Protein AF-A0A1M3KW23-F1 (afdb_monomer)

Sequence (305 aa):
MVTCAKCGHSWQGEGELITTILGCDCPNCKSKLTVKATAKRTFNDSYYMTVIDTHKGYQVLRTIMLGYTSKIGELPKYRASEVTQRWIASDGKYCTFARLRQTMGTMYYDSWIFHTPLELRQEIDVYNRIYTGAVYPKQKLIPELKRAGYKKALYNQKPLDLFRILLTDSKAETLIKAKQAKLLKRIMDSGWKNIDNYWQSIRICIRNNYKIKDATLWCDYIDLLRFFGKDLRNAKYVCPDNLKAEHDRYVAKKAKADAQLEIEKQLAKEDSFREAKAHYAQYMVMRSHLDNTQNINPIYSKRYA

Nearest PDB structures (foldseek):
  4kh4-assembly1_A-2  TM=6.646E-01  e=9.774E-02  Toxoplasma gondii
  4kh4-assembly1_B-2  TM=6.636E-01  e=9.774E-02  Toxoplasma gondii
  4kh6-assembly1_B  TM=6.659E-01  e=1.160E-01  Toxoplasma gondii
  4kh5-assembly1_A  TM=6.667E-01  e=1.228E-01  Toxoplasma gondii
  4kh6-assembly1_A-2  TM=6.650E-01  e=1.937E-01  Toxoplasma gondii

Mean predicted aligned error: 12.09 Å

Radius of gyration: 34.33 Å; Cα contacts (8 Å, |Δi|>4): 395; chains: 1; bounding box: 67×63×120 Å

Structure (mmCIF, N/CA/C/O backbone):
data_AF-A0A1M3KW23-F1
#
_entry.id   AF-A0A1M3KW23-F1
#
loop_
_atom_site.group_PDB
_atom_site.id
_atom_site.type_symbol
_atom_site.label_atom_id
_atom_site.label_alt_id
_atom_site.label_comp_id
_atom_site.label_asym_id
_atom_site.label_entity_id
_atom_site.label_seq_id
_atom_site.pdbx_PDB_ins_code
_atom_site.Cartn_x
_atom_site.Cartn_y
_atom_site.Cartn_z
_atom_site.occupancy
_atom_site.B_iso_or_equiv
_atom_site.auth_seq_id
_atom_site.auth_comp_id
_atom_site.auth_asym_id
_atom_site.auth_atom_id
_atom_site.pdbx_PDB_model_num
ATOM 1 N N . MET A 1 1 ? 16.094 26.330 -32.776 1.00 73.62 1 MET A N 1
ATOM 2 C CA . MET A 1 1 ? 16.027 24.982 -33.389 1.00 73.62 1 MET A CA 1
ATOM 3 C C . MET A 1 1 ? 15.497 24.018 -32.340 1.00 73.62 1 MET A C 1
ATOM 5 O O . MET A 1 1 ? 16.019 24.021 -31.233 1.00 73.62 1 MET A O 1
ATOM 9 N N . VAL A 1 2 ? 14.452 23.254 -32.647 1.00 79.88 2 VAL A N 1
ATOM 10 C CA . VAL A 1 2 ? 13.813 22.297 -31.728 1.00 79.88 2 VAL A CA 1
ATOM 11 C C . VAL A 1 2 ? 14.116 20.888 -32.223 1.00 79.88 2 VAL A C 1
ATOM 13 O O . VAL A 1 2 ? 14.097 20.647 -33.424 1.00 79.88 2 VAL A O 1
ATOM 16 N N . THR A 1 3 ? 14.426 19.961 -31.315 1.00 81.19 3 THR A N 1
ATOM 17 C CA . THR A 1 3 ? 14.653 18.551 -31.665 1.00 81.19 3 THR A CA 1
ATOM 18 C C . THR A 1 3 ? 13.751 17.650 -30.838 1.00 81.19 3 THR A C 1
ATOM 20 O O . THR A 1 3 ? 13.676 17.776 -29.616 1.00 81.19 3 THR A O 1
ATOM 23 N N . CYS A 1 4 ? 13.071 16.717 -31.496 1.00 80.88 4 CYS A N 1
ATOM 24 C CA . CYS A 1 4 ? 12.192 15.764 -30.839 1.00 80.88 4 CYS A CA 1
ATOM 25 C C . CYS A 1 4 ? 13.008 14.658 -30.162 1.00 80.88 4 CYS A C 1
ATOM 27 O O . CYS A 1 4 ? 13.665 13.864 -30.830 1.00 80.88 4 CYS A O 1
ATOM 29 N N . ALA A 1 5 ? 12.882 14.526 -28.841 1.00 78.00 5 ALA A N 1
ATOM 30 C CA . ALA A 1 5 ? 13.532 13.462 -28.070 1.00 78.00 5 ALA A CA 1
ATOM 31 C C . ALA A 1 5 ? 12.979 12.044 -28.350 1.00 78.00 5 ALA A C 1
ATOM 33 O O . ALA A 1 5 ? 13.580 11.058 -27.929 1.00 78.00 5 ALA A O 1
ATOM 34 N N . LYS A 1 6 ? 11.830 11.927 -29.031 1.00 78.06 6 LYS A N 1
ATOM 35 C CA . LYS A 1 6 ? 11.195 10.640 -29.363 1.00 78.06 6 LYS A CA 1
ATOM 36 C C . LYS A 1 6 ? 11.641 10.083 -30.716 1.00 78.06 6 LYS A C 1
ATOM 38 O O . LYS A 1 6 ? 11.852 8.884 -30.823 1.00 78.06 6 LYS A O 1
ATOM 43 N N . CYS A 1 7 ? 11.741 10.930 -31.744 1.00 79.81 7 CYS A N 1
ATOM 44 C CA . CYS A 1 7 ? 12.082 10.500 -33.109 1.00 79.81 7 CYS A CA 1
ATOM 45 C C . CYS A 1 7 ? 13.403 11.072 -33.641 1.00 79.81 7 CYS A C 1
ATOM 47 O O . CYS A 1 7 ? 13.787 10.751 -34.758 1.00 79.81 7 CYS A O 1
ATOM 49 N N . GLY A 1 8 ? 14.078 11.941 -32.886 1.00 77.69 8 GLY A N 1
ATOM 50 C CA . GLY A 1 8 ? 15.349 12.550 -33.286 1.00 77.69 8 GLY A CA 1
ATOM 51 C C . GLY A 1 8 ? 15.240 13.642 -34.355 1.00 77.69 8 GLY A C 1
ATOM 52 O O . GLY A 1 8 ? 16.252 14.243 -34.686 1.00 77.69 8 GLY A O 1
ATOM 53 N N . HIS A 1 9 ? 14.044 13.930 -34.877 1.00 82.50 9 HIS A N 1
ATOM 54 C CA . HIS A 1 9 ? 13.851 14.943 -35.915 1.00 82.50 9 HIS A CA 1
ATOM 55 C C . HIS A 1 9 ? 14.066 16.365 -35.374 1.00 82.50 9 HIS A C 1
ATOM 57 O O . HIS A 1 9 ? 13.569 16.686 -34.291 1.00 82.50 9 HIS A O 1
ATOM 63 N N . SER A 1 10 ? 14.759 17.212 -36.138 1.00 83.00 10 SER A N 1
ATOM 64 C CA . SER A 1 10 ? 15.051 18.612 -35.802 1.00 83.00 10 SER A CA 1
ATOM 65 C C . SER 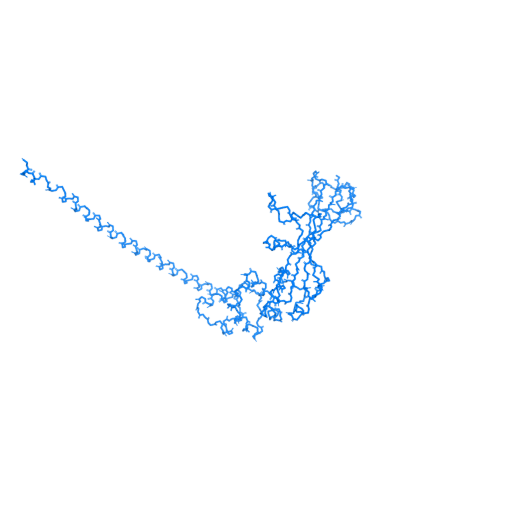A 1 10 ? 14.379 19.561 -36.794 1.00 83.00 10 SER A C 1
ATOM 67 O O . SER A 1 10 ? 14.424 19.318 -37.995 1.00 83.00 10 SER A O 1
ATOM 69 N N . TRP A 1 11 ? 13.783 20.649 -36.302 1.00 85.88 11 TRP A N 1
ATOM 70 C CA . TRP A 1 11 ? 13.136 21.681 -37.124 1.00 85.88 11 TRP A CA 1
ATOM 71 C C . TRP A 1 11 ? 13.300 23.083 -36.513 1.00 85.88 11 TRP A C 1
ATOM 73 O O . TRP A 1 11 ? 13.726 23.247 -35.362 1.00 85.88 11 TRP A O 1
ATOM 83 N N . GLN A 1 12 ? 12.991 24.129 -37.280 1.00 79.81 12 GLN A N 1
ATOM 84 C CA . GLN A 1 12 ? 12.861 25.491 -36.752 1.00 79.81 12 GLN A CA 1
ATOM 85 C C . GLN A 1 12 ? 11.473 25.659 -36.122 1.00 79.81 12 GLN A C 1
ATOM 87 O O . GLN A 1 12 ? 10.465 25.444 -36.781 1.00 79.81 12 GLN A O 1
ATOM 92 N N . GLY A 1 13 ? 11.423 25.992 -34.829 1.00 70.25 13 GLY A N 1
ATOM 93 C CA . GLY A 1 13 ? 10.169 26.289 -34.128 1.00 70.25 13 GLY A CA 1
ATOM 94 C C . GLY A 1 13 ? 9.777 27.762 -34.263 1.00 70.25 13 GLY A C 1
ATOM 95 O O . GLY A 1 13 ? 10.642 28.601 -34.499 1.00 70.25 13 GLY A O 1
ATOM 96 N N . GLU A 1 14 ? 8.500 28.071 -34.031 1.00 66.25 14 GLU A N 1
ATOM 97 C CA . GLU A 1 14 ? 7.876 29.403 -34.193 1.00 66.25 14 GLU A CA 1
ATOM 98 C C . GLU A 1 14 ? 8.276 30.446 -33.119 1.00 66.25 14 GLU A C 1
ATOM 100 O O . GLU A 1 14 ? 7.623 31.470 -32.956 1.00 66.25 14 GLU A O 1
ATOM 105 N N . GLY A 1 15 ? 9.363 30.204 -32.377 1.00 66.25 15 GLY A N 1
ATOM 106 C CA . GLY A 1 15 ? 9.867 31.071 -31.305 1.00 66.25 15 GLY A CA 1
ATOM 107 C C . GLY A 1 15 ? 9.943 30.371 -29.943 1.00 66.25 15 GLY A C 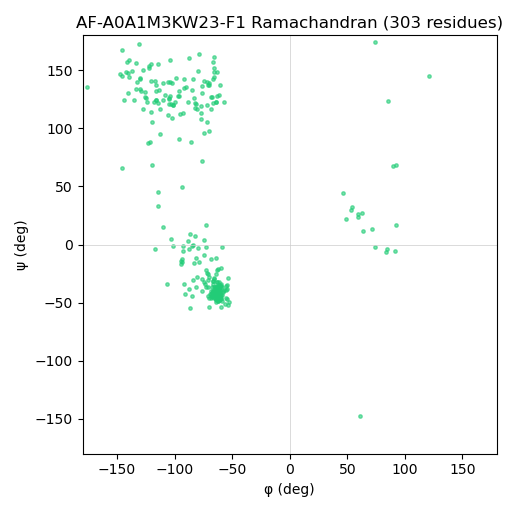1
ATOM 108 O O . GLY A 1 15 ? 9.122 29.515 -29.608 1.00 66.25 15 GLY A O 1
ATOM 109 N N . GLU A 1 16 ? 10.953 30.715 -29.140 1.00 64.00 16 GLU A N 1
ATOM 110 C CA . GLU A 1 16 ? 11.261 30.042 -27.864 1.00 64.00 16 GLU A CA 1
ATOM 111 C C . GLU A 1 16 ? 10.140 30.195 -26.823 1.00 64.00 16 GLU A C 1
ATOM 113 O O . GLU A 1 16 ? 9.758 29.219 -26.180 1.00 64.00 16 GLU A O 1
ATOM 118 N N . LEU A 1 17 ? 9.549 31.389 -26.708 1.00 58.59 17 LEU A N 1
ATOM 119 C CA . LEU A 1 17 ? 8.485 31.675 -25.738 1.00 58.59 17 LEU A CA 1
ATOM 120 C C . LEU A 1 17 ? 7.178 30.938 -26.068 1.00 58.59 17 LEU A C 1
ATOM 122 O O . LEU A 1 17 ? 6.591 30.298 -25.198 1.00 58.59 17 LEU A O 1
ATOM 126 N N . ILE A 1 18 ? 6.756 30.966 -27.334 1.00 62.06 18 ILE A N 1
ATOM 127 C CA . ILE A 1 18 ? 5.517 30.325 -27.805 1.00 62.06 18 ILE A CA 1
ATOM 128 C C . ILE A 1 18 ? 5.615 28.805 -27.628 1.00 62.06 18 ILE A C 1
ATOM 130 O O . ILE A 1 18 ? 4.731 28.181 -27.043 1.00 62.06 18 ILE A O 1
ATOM 134 N N . THR A 1 19 ? 6.734 28.211 -28.050 1.00 63.66 19 THR A N 1
ATOM 135 C CA . THR A 1 19 ? 6.940 26.754 -27.986 1.00 63.66 19 THR A CA 1
ATOM 136 C C . THR A 1 19 ? 7.164 26.219 -26.568 1.00 63.66 19 THR A C 1
ATOM 138 O O . THR A 1 19 ? 6.865 25.053 -26.304 1.00 63.66 19 THR A O 1
ATOM 141 N N . THR A 1 20 ? 7.643 27.053 -25.640 1.00 62.97 20 THR A N 1
ATOM 142 C CA . THR A 1 20 ? 7.811 26.678 -24.225 1.00 62.97 20 THR A CA 1
ATOM 143 C C . THR A 1 20 ? 6.498 26.782 -23.442 1.00 62.97 20 THR A C 1
ATOM 145 O O . THR A 1 20 ? 6.239 25.935 -22.588 1.00 62.97 20 THR A O 1
ATOM 148 N N . ILE A 1 21 ? 5.651 27.777 -23.740 1.00 63.44 21 ILE A N 1
ATOM 149 C CA . ILE A 1 21 ? 4.394 28.028 -23.010 1.00 63.44 21 ILE A CA 1
ATOM 150 C C . ILE A 1 21 ? 3.240 27.164 -23.538 1.00 63.44 21 ILE A C 1
ATOM 152 O O . ILE A 1 21 ? 2.496 26.590 -22.746 1.00 63.44 21 ILE A O 1
ATOM 156 N N . LEU A 1 22 ? 3.089 27.045 -24.860 1.00 66.00 22 LEU A N 1
ATOM 157 C CA . LEU A 1 22 ? 1.974 26.315 -25.485 1.00 66.00 22 LEU A CA 1
ATOM 158 C C . LEU A 1 22 ? 2.320 24.851 -25.806 1.00 66.00 22 LEU A C 1
ATOM 160 O O . LEU A 1 22 ? 1.428 24.045 -26.071 1.00 66.00 22 LEU A O 1
ATOM 164 N N . GLY A 1 23 ? 3.605 24.489 -25.735 1.00 70.94 23 GLY A N 1
ATOM 165 C CA . GLY A 1 23 ? 4.109 23.213 -26.237 1.00 70.94 23 GLY A CA 1
ATOM 166 C C . GLY A 1 23 ? 4.163 23.184 -27.766 1.00 70.94 23 GLY A C 1
ATOM 167 O O . GLY A 1 23 ? 3.737 24.115 -28.447 1.00 70.94 23 GLY A O 1
ATOM 168 N N . CYS A 1 24 ? 4.724 22.115 -28.329 1.00 78.38 24 CYS A N 1
ATOM 169 C CA . CYS A 1 24 ? 4.742 21.919 -29.777 1.00 78.38 24 CYS A CA 1
ATOM 170 C C . CYS A 1 24 ? 4.508 20.457 -30.146 1.00 78.38 24 CYS A C 1
ATOM 172 O O . CYS A 1 24 ? 4.928 19.543 -29.434 1.00 78.38 24 CYS A O 1
ATOM 174 N N . ASP A 1 25 ? 3.862 20.230 -31.283 1.00 82.94 25 ASP A N 1
ATOM 175 C CA . ASP A 1 25 ? 3.735 18.896 -31.853 1.00 82.94 25 ASP A CA 1
ATOM 176 C C . ASP A 1 25 ? 4.911 18.624 -32.784 1.00 82.94 25 ASP A C 1
ATOM 178 O O . ASP A 1 25 ? 5.307 19.462 -33.595 1.00 82.94 25 ASP A O 1
ATOM 182 N N . CYS A 1 26 ? 5.499 17.433 -32.675 1.00 81.00 26 CYS A N 1
ATOM 183 C CA . CYS A 1 26 ? 6.552 17.046 -33.604 1.00 81.00 26 CYS A CA 1
ATOM 184 C C . CYS A 1 26 ? 5.971 16.872 -35.020 1.00 81.00 26 CYS A C 1
ATOM 186 O O . CYS A 1 26 ? 5.078 16.039 -35.184 1.00 81.00 26 CYS A O 1
ATOM 188 N N . PRO A 1 27 ? 6.521 17.526 -36.059 1.00 82.81 27 PRO A N 1
ATOM 189 C CA . PRO A 1 27 ? 6.000 17.401 -37.422 1.00 82.81 27 PRO A CA 1
ATOM 190 C C . PRO A 1 27 ? 6.128 15.975 -37.987 1.00 82.81 27 PRO A C 1
ATOM 192 O O . PRO A 1 27 ? 5.324 15.567 -38.817 1.00 82.81 27 PRO A O 1
ATOM 195 N N . ASN A 1 28 ? 7.092 15.187 -37.495 1.00 84.44 28 ASN A N 1
ATOM 196 C CA . ASN A 1 28 ? 7.318 13.812 -37.945 1.00 84.44 28 ASN A CA 1
ATOM 197 C C . ASN A 1 28 ? 6.458 12.789 -37.177 1.00 84.44 28 ASN A C 1
ATOM 199 O O . ASN A 1 28 ? 5.702 12.020 -37.759 1.00 84.44 28 ASN A O 1
ATOM 203 N N . CYS A 1 29 ? 6.543 12.777 -35.842 1.00 83.00 29 CYS A N 1
ATOM 204 C CA . CYS A 1 29 ? 5.890 11.745 -35.025 1.00 83.00 29 CYS A CA 1
ATOM 205 C C . CYS A 1 29 ? 4.601 12.203 -34.329 1.00 83.00 29 CYS A C 1
ATOM 207 O O . CYS A 1 29 ? 4.073 11.457 -33.496 1.00 83.00 29 CYS A O 1
ATOM 209 N N . LYS A 1 30 ? 4.140 13.434 -34.607 1.00 83.88 30 LYS A N 1
ATOM 210 C CA . LYS A 1 30 ? 2.916 14.073 -34.076 1.00 83.88 30 LYS A CA 1
ATOM 211 C C . LYS A 1 30 ? 2.763 13.991 -32.559 1.00 83.88 30 LYS A C 1
ATOM 213 O O . LYS A 1 30 ? 1.666 14.023 -32.014 1.00 83.88 30 LYS A O 1
ATOM 218 N N . SER A 1 31 ? 3.874 13.796 -31.861 1.00 81.81 31 SER A N 1
ATOM 219 C CA . SER A 1 31 ? 3.869 13.654 -30.415 1.00 81.81 31 SER A CA 1
ATOM 220 C C . SER A 1 31 ? 3.898 15.043 -29.804 1.00 81.81 31 SER A C 1
ATOM 222 O O . SER A 1 31 ? 4.723 15.852 -30.225 1.00 81.81 31 SER A O 1
ATOM 224 N N . LYS A 1 32 ? 3.032 15.280 -28.815 1.00 83.44 32 LYS A N 1
ATOM 225 C CA . LYS A 1 32 ? 3.027 16.496 -27.998 1.00 83.44 32 LYS A CA 1
ATOM 226 C C . LYS A 1 32 ? 4.323 16.582 -27.205 1.00 83.44 32 LYS A C 1
ATOM 228 O O . LYS A 1 32 ? 4.653 15.654 -26.462 1.00 83.44 32 LYS A O 1
ATOM 233 N N . LEU A 1 33 ? 5.062 17.670 -27.374 1.00 79.44 33 LEU A N 1
ATOM 234 C CA . LEU A 1 33 ? 6.343 17.909 -26.722 1.00 79.44 33 LEU A CA 1
ATOM 235 C C . LEU A 1 33 ? 6.260 19.126 -25.810 1.00 79.44 33 LEU A C 1
ATOM 237 O O . LEU A 1 33 ? 5.702 20.165 -26.160 1.00 79.44 33 LEU A O 1
ATOM 241 N N . THR A 1 34 ? 6.906 19.004 -24.656 1.00 78.81 34 THR A N 1
ATOM 242 C CA . THR A 1 34 ? 7.247 20.142 -23.805 1.00 78.81 34 THR A CA 1
ATOM 243 C C . THR A 1 34 ? 8.675 20.557 -24.134 1.00 78.81 34 THR A C 1
ATOM 245 O O . THR A 1 34 ? 9.614 19.797 -23.878 1.00 78.81 34 THR A O 1
ATOM 248 N N . VAL A 1 35 ? 8.847 21.738 -24.726 1.00 76.31 35 VAL A N 1
ATOM 249 C CA . VAL A 1 35 ? 10.175 22.275 -25.038 1.00 76.31 35 VAL A CA 1
ATOM 250 C C . VAL A 1 35 ? 10.808 22.799 -23.751 1.00 76.31 35 VAL A C 1
ATOM 252 O O . VAL A 1 35 ? 10.178 23.520 -22.985 1.00 76.31 35 VAL A O 1
ATOM 255 N N . LYS A 1 36 ? 12.055 22.402 -23.490 1.00 74.81 36 LYS A N 1
ATOM 256 C CA . LYS A 1 36 ? 12.871 22.935 -22.395 1.00 74.81 36 LYS A CA 1
ATOM 257 C C . LYS A 1 36 ? 14.164 23.474 -22.988 1.00 74.81 36 LYS A C 1
ATOM 259 O O . LYS A 1 36 ? 14.894 22.713 -23.623 1.00 74.81 36 LYS A O 1
ATOM 264 N N . ALA A 1 37 ? 14.461 24.750 -22.763 1.00 72.62 37 ALA A N 1
ATOM 265 C CA . ALA A 1 37 ? 15.753 25.331 -23.108 1.00 72.62 37 ALA A CA 1
ATOM 266 C C . ALA A 1 37 ? 16.824 24.768 -22.157 1.00 72.62 37 ALA A C 1
ATOM 268 O O . ALA A 1 37 ? 16.939 25.174 -21.003 1.00 72.62 37 ALA A O 1
ATOM 269 N N . THR A 1 38 ? 17.563 23.747 -22.595 1.00 75.81 38 THR A N 1
ATOM 270 C CA . THR A 1 38 ? 18.640 23.142 -21.802 1.00 75.81 38 THR A CA 1
ATOM 271 C C . THR A 1 38 ? 19.787 22.675 -22.689 1.00 75.81 38 THR A C 1
ATOM 273 O O . THR A 1 38 ? 19.571 22.160 -23.784 1.00 75.81 38 THR A O 1
ATOM 276 N N . ALA A 1 39 ? 21.016 22.794 -22.184 1.00 77.19 39 ALA A N 1
ATOM 277 C CA . AL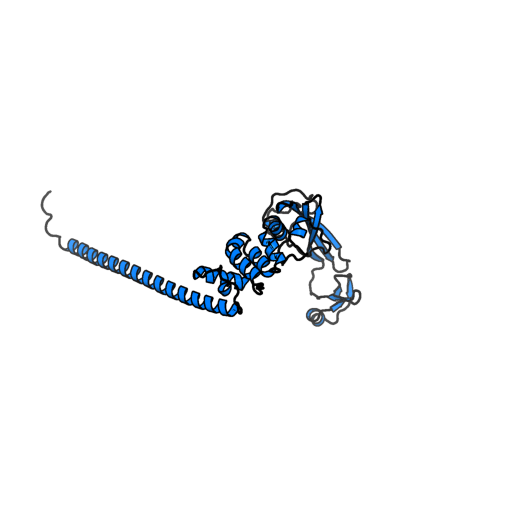A A 1 39 ? 22.200 22.202 -22.805 1.00 77.19 39 ALA A CA 1
ATOM 278 C C . ALA A 1 39 ? 22.275 20.672 -22.607 1.00 77.19 39 ALA A C 1
ATOM 280 O O . ALA A 1 39 ? 23.118 20.002 -23.207 1.00 77.19 39 ALA A O 1
ATOM 281 N N . LYS A 1 40 ? 21.408 20.088 -21.764 1.00 80.31 40 LYS A N 1
ATOM 282 C CA . LYS A 1 40 ? 21.388 18.646 -21.493 1.00 80.31 40 LYS A CA 1
ATOM 283 C C . LYS A 1 40 ? 20.917 17.875 -22.728 1.00 80.31 40 LYS A C 1
ATOM 285 O O . LYS A 1 40 ? 19.770 17.984 -23.146 1.00 80.31 40 LYS A O 1
ATOM 290 N N . ARG A 1 41 ? 21.805 17.043 -23.281 1.00 80.56 41 ARG A N 1
ATOM 291 C CA . ARG A 1 41 ? 21.538 16.255 -24.499 1.00 80.56 41 ARG A CA 1
ATOM 292 C C . ARG A 1 41 ? 21.025 14.838 -24.243 1.00 80.56 41 ARG A C 1
ATOM 294 O O . ARG A 1 41 ? 20.527 14.220 -25.178 1.00 80.56 41 ARG A O 1
ATOM 301 N N . THR A 1 42 ? 21.136 14.334 -23.014 1.00 83.50 42 THR A N 1
ATOM 302 C CA . THR A 1 42 ? 20.733 12.967 -22.646 1.00 83.50 42 THR A CA 1
ATOM 303 C C . THR A 1 42 ? 19.757 12.999 -21.480 1.00 83.50 42 THR A C 1
ATOM 305 O O . THR A 1 42 ? 20.056 13.564 -20.428 1.00 83.50 42 THR A O 1
ATOM 308 N N . PHE A 1 43 ? 18.612 12.352 -21.648 1.00 84.44 43 PHE A N 1
ATOM 309 C CA . PHE A 1 43 ? 17.565 12.200 -20.650 1.00 84.44 43 PHE A CA 1
ATOM 310 C C . PHE A 1 43 ? 17.445 10.727 -20.287 1.00 84.44 43 PHE A C 1
ATOM 312 O O . PHE A 1 43 ? 17.208 9.887 -21.153 1.00 84.44 43 PHE A O 1
ATOM 319 N N . ASN A 1 44 ? 17.622 10.437 -19.003 1.00 86.69 44 ASN A N 1
ATOM 320 C CA . ASN A 1 44 ? 17.437 9.111 -18.441 1.00 86.69 44 ASN A CA 1
ATOM 321 C C . ASN A 1 44 ? 16.251 9.171 -17.493 1.00 86.69 44 ASN A C 1
ATOM 323 O O . ASN A 1 44 ? 16.188 10.083 -16.668 1.00 86.69 44 ASN A O 1
ATOM 327 N N . ASP A 1 45 ? 15.354 8.207 -17.615 1.00 86.94 45 ASP A N 1
ATOM 328 C CA . ASP A 1 45 ? 14.263 8.012 -16.675 1.00 86.94 45 ASP A CA 1
ATOM 329 C C . ASP A 1 45 ? 14.073 6.518 -16.418 1.00 86.94 45 ASP A C 1
ATOM 331 O O . ASP A 1 45 ? 14.506 5.668 -17.209 1.00 86.94 45 ASP A O 1
ATOM 335 N N . SER A 1 46 ? 13.448 6.190 -15.298 1.00 89.00 46 SER A N 1
ATOM 336 C CA . SER A 1 46 ? 13.157 4.813 -14.938 1.00 89.00 46 SER A CA 1
ATOM 337 C C . SER A 1 46 ? 11.782 4.680 -14.319 1.00 89.00 46 SER A C 1
ATOM 339 O O . SER A 1 46 ? 11.329 5.535 -13.564 1.00 89.00 46 SER A O 1
ATOM 341 N N . TYR A 1 47 ? 11.127 3.570 -14.623 1.00 91.25 47 TYR A N 1
ATOM 342 C CA . TYR A 1 47 ? 9.790 3.280 -14.150 1.00 91.25 47 TYR A CA 1
ATOM 343 C C . TYR A 1 47 ? 9.688 1.828 -13.701 1.00 91.25 47 TYR A C 1
ATOM 345 O O . TYR A 1 47 ? 10.356 0.946 -14.240 1.00 91.25 47 TYR A O 1
ATOM 353 N N . TYR A 1 48 ? 8.833 1.568 -12.720 1.00 93.00 48 TYR A N 1
ATOM 354 C CA . TYR A 1 48 ? 8.594 0.220 -12.222 1.00 93.00 48 TYR A CA 1
ATOM 355 C C . TYR A 1 48 ? 7.336 -0.382 -12.833 1.00 93.00 48 TYR A C 1
ATOM 357 O O . TYR A 1 48 ? 6.328 0.288 -13.042 1.00 93.00 48 TYR A O 1
ATOM 365 N N . MET A 1 49 ? 7.381 -1.679 -13.092 1.00 94.25 49 MET A N 1
ATOM 366 C CA . MET A 1 49 ? 6.225 -2.462 -13.492 1.00 94.25 49 MET A CA 1
ATOM 367 C C . MET A 1 49 ? 6.138 -3.701 -12.612 1.00 94.25 49 MET A C 1
ATOM 369 O O . MET A 1 49 ? 7.127 -4.407 -12.431 1.00 94.25 49 MET A O 1
ATOM 373 N N . THR A 1 50 ? 4.948 -3.996 -12.100 1.00 95.25 50 THR A N 1
ATOM 374 C CA . THR A 1 50 ? 4.684 -5.212 -11.328 1.00 95.25 50 THR A CA 1
ATOM 375 C C . THR A 1 50 ? 3.904 -6.216 -12.168 1.00 95.25 50 THR A C 1
ATOM 377 O O . THR A 1 50 ? 2.820 -5.926 -12.675 1.00 95.25 50 THR A O 1
ATOM 380 N N . VAL A 1 51 ? 4.429 -7.431 -12.280 1.00 95.44 51 VAL A N 1
ATOM 381 C CA . VAL A 1 51 ? 3.758 -8.577 -12.899 1.00 95.44 51 VAL A CA 1
ATOM 382 C C . VAL A 1 51 ? 3.291 -9.521 -11.795 1.00 95.44 51 VAL A C 1
ATOM 384 O O . VAL A 1 51 ? 4.076 -9.943 -10.948 1.00 95.44 51 VAL A O 1
ATOM 387 N N . ILE A 1 52 ? 1.999 -9.844 -11.807 1.00 95.38 52 ILE A N 1
ATOM 388 C CA . ILE A 1 52 ? 1.364 -10.750 -10.846 1.00 95.38 52 ILE A CA 1
ATOM 389 C C . ILE A 1 52 ? 1.179 -12.105 -11.534 1.00 95.38 52 ILE A C 1
ATOM 391 O O . ILE A 1 52 ? 0.346 -12.232 -12.436 1.00 95.38 52 ILE A O 1
ATOM 395 N N . ASP A 1 53 ? 1.962 -13.099 -11.126 1.00 95.50 53 ASP A N 1
ATOM 396 C CA . ASP A 1 53 ? 1.973 -14.441 -11.717 1.00 95.50 53 ASP A CA 1
ATOM 397 C C . ASP A 1 53 ? 1.881 -15.525 -10.635 1.00 95.50 53 ASP A C 1
ATOM 399 O O . ASP A 1 53 ? 1.958 -15.242 -9.442 1.00 95.50 53 ASP A O 1
ATOM 403 N N . THR A 1 54 ? 1.723 -16.782 -11.035 1.00 95.19 54 THR A N 1
ATOM 404 C CA . THR A 1 54 ? 1.697 -17.923 -10.112 1.00 95.19 54 THR A CA 1
ATOM 405 C C . THR A 1 54 ? 2.630 -19.018 -10.571 1.00 95.19 54 THR A C 1
ATOM 407 O O . THR A 1 54 ? 2.678 -19.328 -11.762 1.00 95.19 54 THR A O 1
ATOM 410 N N . HIS A 1 55 ? 3.295 -19.673 -9.628 1.00 94.56 55 HIS A N 1
ATOM 411 C CA . HIS A 1 55 ? 4.193 -20.777 -9.926 1.00 94.56 55 HIS A CA 1
ATOM 412 C C . HIS A 1 55 ? 4.111 -21.845 -8.836 1.00 94.56 55 HIS A C 1
ATOM 414 O O . HIS A 1 55 ? 4.323 -21.543 -7.668 1.00 94.56 55 HIS A O 1
ATOM 420 N N . LYS A 1 56 ? 3.809 -23.095 -9.220 1.00 92.38 56 LYS A N 1
ATOM 421 C CA . LYS A 1 56 ? 3.743 -24.265 -8.319 1.00 92.38 56 LYS A CA 1
ATOM 422 C C . LYS A 1 56 ? 2.961 -24.013 -7.012 1.00 92.38 56 LYS A C 1
ATOM 424 O O . LYS A 1 56 ? 3.420 -24.371 -5.939 1.00 92.38 56 LYS A O 1
ATOM 429 N N . GLY A 1 57 ? 1.801 -23.357 -7.102 1.00 91.50 57 GLY A N 1
ATOM 430 C CA . GLY A 1 57 ? 0.957 -23.041 -5.938 1.00 91.50 57 GLY A CA 1
ATOM 431 C C . GLY A 1 57 ? 1.351 -21.777 -5.162 1.00 91.50 57 GLY A C 1
ATOM 432 O O . GLY A 1 57 ? 0.597 -21.342 -4.301 1.00 91.50 57 GLY A O 1
ATOM 433 N N . TYR A 1 58 ? 2.471 -21.136 -5.501 1.00 95.56 58 TYR A N 1
ATOM 434 C CA . TYR A 1 58 ? 2.873 -19.854 -4.930 1.00 95.56 58 TYR A CA 1
ATOM 435 C C . TYR A 1 58 ? 2.359 -18.693 -5.772 1.00 95.56 58 TYR A C 1
ATOM 437 O O . TYR A 1 58 ? 2.377 -18.732 -7.010 1.00 95.56 58 TYR A O 1
ATOM 445 N N . GLN A 1 59 ? 1.954 -17.623 -5.096 1.00 96.38 59 GLN A N 1
ATOM 446 C CA . GLN A 1 59 ? 1.719 -16.339 -5.734 1.00 96.38 59 GLN A CA 1
ATOM 447 C C . GLN A 1 59 ? 3.057 -15.606 -5.866 1.00 96.38 59 GLN A C 1
ATOM 449 O O . GLN A 1 59 ? 3.762 -15.409 -4.882 1.00 96.38 59 GLN A O 1
ATOM 454 N N . VAL A 1 60 ? 3.403 -15.178 -7.077 1.00 96.38 60 VAL A N 1
ATOM 455 C CA . VAL A 1 60 ? 4.672 -14.507 -7.376 1.00 96.38 60 VAL A CA 1
ATOM 456 C C . VAL A 1 60 ? 4.399 -13.081 -7.839 1.00 96.38 60 VAL A C 1
ATOM 458 O O . VAL A 1 60 ? 3.660 -12.840 -8.795 1.00 96.38 60 VAL A O 1
ATOM 461 N N . LEU A 1 61 ? 5.007 -12.119 -7.155 1.00 96.00 61 LEU A N 1
ATOM 462 C CA . LEU A 1 61 ? 5.004 -10.708 -7.524 1.00 96.00 61 LEU A CA 1
ATOM 463 C C . LEU A 1 61 ? 6.375 -10.353 -8.081 1.00 96.00 61 LEU A C 1
ATOM 465 O O . LEU A 1 61 ? 7.351 -10.340 -7.338 1.00 96.00 61 LEU A O 1
ATOM 469 N N . ARG A 1 62 ? 6.453 -10.066 -9.375 1.00 95.69 62 ARG A N 1
ATOM 470 C CA . ARG A 1 62 ? 7.705 -9.757 -10.070 1.00 95.69 62 ARG A CA 1
ATOM 471 C C . ARG A 1 62 ? 7.771 -8.263 -10.336 1.00 95.69 62 ARG A C 1
ATOM 473 O O . ARG A 1 62 ? 6.899 -7.731 -11.020 1.00 95.69 62 ARG A O 1
ATOM 480 N N . THR A 1 63 ? 8.794 -7.594 -9.826 1.00 95.19 63 THR A N 1
ATOM 481 C CA . THR A 1 63 ? 9.019 -6.166 -10.061 1.00 95.19 63 THR A CA 1
ATOM 482 C C . THR A 1 63 ? 10.103 -5.999 -11.111 1.00 95.19 63 THR A C 1
ATOM 484 O O . THR A 1 63 ? 11.247 -6.425 -10.931 1.00 95.19 63 THR A O 1
ATOM 487 N N . ILE A 1 64 ? 9.743 -5.358 -12.214 1.00 94.69 64 ILE A N 1
ATOM 488 C CA . ILE A 1 64 ? 10.613 -5.087 -13.350 1.00 94.69 64 ILE A CA 1
ATOM 489 C C . ILE A 1 64 ? 10.881 -3.589 -13.386 1.00 94.69 64 ILE A C 1
ATOM 491 O O . ILE A 1 64 ? 9.953 -2.784 -13.429 1.00 94.69 64 ILE A O 1
ATOM 495 N N . MET A 1 65 ? 12.155 -3.219 -13.373 1.00 93.69 65 MET A N 1
ATOM 496 C CA . MET A 1 65 ? 12.594 -1.853 -13.607 1.00 93.69 65 MET A CA 1
ATOM 497 C C . MET A 1 65 ? 12.801 -1.656 -15.108 1.00 93.69 65 MET A C 1
ATOM 499 O O . MET A 1 65 ? 13.577 -2.376 -15.743 1.00 93.69 65 MET A O 1
ATOM 503 N N . LEU A 1 66 ? 12.094 -0.684 -15.668 1.00 92.62 66 LEU A N 1
ATOM 504 C CA . LEU A 1 66 ? 12.209 -0.235 -17.047 1.00 92.62 66 LEU A CA 1
ATOM 505 C C . LEU A 1 66 ? 13.038 1.047 -17.053 1.00 92.62 66 LEU A C 1
ATOM 507 O O . LEU A 1 66 ? 12.665 2.024 -16.417 1.00 92.62 66 LEU A O 1
ATOM 511 N N . GLY A 1 67 ? 14.163 1.041 -17.754 1.00 90.44 67 GLY A N 1
ATOM 512 C CA . GLY A 1 67 ? 14.983 2.219 -18.004 1.00 90.44 67 GLY A CA 1
ATOM 513 C C . GLY A 1 67 ? 14.757 2.741 -19.417 1.00 90.44 67 GLY A C 1
ATOM 514 O O . GLY A 1 67 ? 14.687 1.964 -20.372 1.00 90.44 67 GLY A O 1
ATOM 515 N N . TYR A 1 68 ? 14.685 4.057 -19.551 1.00 89.38 68 TYR A N 1
ATOM 516 C CA . TYR A 1 68 ? 14.614 4.758 -20.824 1.00 89.38 68 TYR A CA 1
ATOM 517 C C . TYR A 1 68 ? 15.741 5.781 -20.908 1.00 89.38 68 TYR A C 1
ATOM 519 O O . TYR A 1 68 ? 15.872 6.642 -20.039 1.00 89.38 68 TYR A O 1
ATOM 527 N N . THR A 1 69 ? 16.531 5.704 -21.974 1.00 88.94 69 THR A N 1
ATOM 528 C CA . THR A 1 69 ? 17.567 6.684 -22.296 1.00 88.94 69 THR A CA 1
ATOM 529 C C . THR A 1 69 ? 17.264 7.289 -23.655 1.00 88.94 69 THR A C 1
ATOM 531 O O . THR A 1 69 ? 17.343 6.608 -24.677 1.00 88.94 69 THR A O 1
ATOM 534 N N . SER A 1 70 ? 16.957 8.582 -23.679 1.00 86.62 70 SER A N 1
ATOM 535 C CA . SER A 1 70 ? 16.846 9.364 -24.907 1.00 86.62 70 SER A CA 1
ATOM 536 C C . SER A 1 70 ? 18.016 10.321 -25.017 1.00 86.62 70 SER A C 1
ATOM 538 O O . SER A 1 70 ? 18.312 11.072 -24.088 1.00 86.62 70 SER A O 1
ATOM 540 N N . LYS A 1 71 ? 18.680 10.300 -26.167 1.00 85.31 71 LYS A N 1
ATOM 541 C CA . LYS A 1 71 ? 19.714 11.264 -26.519 1.00 85.31 71 LYS A CA 1
ATOM 542 C C . LYS A 1 71 ? 19.226 12.053 -27.723 1.00 85.31 71 LYS A C 1
ATOM 544 O O . LYS A 1 71 ? 18.736 11.474 -28.686 1.00 85.31 71 LYS A O 1
ATOM 549 N N . ILE A 1 72 ? 19.345 13.375 -27.660 1.00 81.50 72 ILE A N 1
ATOM 550 C CA . ILE A 1 72 ? 18.910 14.268 -28.736 1.00 81.50 72 ILE A CA 1
ATOM 551 C C . ILE A 1 72 ? 19.627 13.879 -30.037 1.00 81.50 72 ILE A C 1
ATOM 553 O O . ILE A 1 72 ? 20.858 13.891 -30.086 1.00 81.50 72 ILE A O 1
ATOM 557 N N . GLY A 1 73 ? 18.842 13.560 -31.070 1.00 77.69 73 GLY A N 1
ATOM 558 C CA . GLY A 1 73 ? 19.322 13.116 -32.384 1.00 77.69 73 GLY A CA 1
ATOM 559 C C . GLY A 1 73 ? 19.476 11.597 -32.543 1.00 77.69 73 GLY A C 1
ATOM 560 O O . GLY A 1 73 ? 19.743 11.140 -33.646 1.00 77.69 73 GLY A O 1
ATOM 561 N N . GLU A 1 74 ? 19.278 10.804 -31.486 1.00 82.50 74 GLU A N 1
ATOM 562 C CA . GLU A 1 74 ? 19.265 9.336 -31.549 1.00 82.50 74 GLU A CA 1
ATOM 563 C C . GLU A 1 74 ? 17.876 8.785 -31.206 1.00 82.50 74 GLU A C 1
ATOM 565 O O . GLU A 1 74 ? 17.095 9.401 -30.475 1.00 82.50 74 GLU A O 1
ATOM 570 N N . LEU A 1 75 ? 17.579 7.582 -31.706 1.00 83.00 75 LEU A N 1
ATOM 571 C CA . LEU A 1 75 ? 16.401 6.847 -31.261 1.00 83.00 75 LEU A CA 1
ATOM 572 C C . LEU A 1 75 ? 16.557 6.438 -29.788 1.00 83.00 75 LEU A C 1
ATOM 574 O O . LEU A 1 75 ? 17.656 6.057 -29.364 1.00 83.00 75 LEU A O 1
ATOM 578 N N . PRO A 1 76 ? 15.473 6.480 -28.997 1.00 85.88 76 PRO A N 1
ATOM 579 C CA . PRO A 1 76 ? 15.562 6.122 -27.597 1.00 85.88 76 PRO A CA 1
ATOM 580 C C . PRO A 1 76 ? 15.899 4.650 -27.364 1.00 85.88 76 PRO A C 1
ATOM 582 O O . PRO A 1 76 ? 15.425 3.756 -28.065 1.00 85.88 76 PRO A O 1
ATOM 585 N N . LYS A 1 77 ? 16.689 4.402 -26.322 1.00 89.06 77 LYS A N 1
ATOM 586 C CA . LYS A 1 77 ? 17.125 3.071 -25.902 1.00 89.06 77 LYS A CA 1
ATOM 587 C C . LYS A 1 77 ? 16.333 2.654 -24.671 1.00 89.06 77 LYS A C 1
ATOM 589 O O . LYS A 1 77 ? 16.293 3.378 -23.676 1.00 89.06 77 LYS A O 1
ATOM 594 N N . TYR A 1 78 ? 15.739 1.468 -24.736 1.00 90.25 78 TYR A N 1
ATOM 595 C CA . TYR A 1 78 ? 14.980 0.875 -23.640 1.00 90.25 78 TYR A CA 1
ATOM 596 C C . TYR A 1 78 ? 15.787 -0.249 -23.002 1.00 90.25 78 TYR A C 1
ATOM 598 O O . TYR A 1 78 ? 16.450 -1.027 -23.689 1.00 90.25 78 TYR A O 1
ATOM 606 N N . ARG A 1 79 ? 15.731 -0.340 -21.678 1.00 90.50 79 ARG A N 1
ATOM 607 C CA . ARG A 1 79 ? 16.315 -1.431 -20.897 1.00 90.50 79 ARG A CA 1
ATOM 608 C C . ARG A 1 79 ? 15.259 -1.946 -19.936 1.00 90.50 79 ARG A C 1
ATOM 610 O O . ARG A 1 79 ? 14.484 -1.165 -19.398 1.00 90.50 79 ARG A O 1
ATOM 617 N N . ALA A 1 80 ? 15.236 -3.248 -19.705 1.00 92.50 80 ALA A N 1
ATOM 618 C CA . ALA A 1 80 ? 14.360 -3.857 -18.719 1.00 92.50 80 ALA A CA 1
ATOM 619 C C . ALA A 1 80 ? 15.176 -4.838 -17.887 1.00 92.50 80 ALA A C 1
ATOM 621 O O . ALA A 1 80 ? 15.937 -5.634 -18.435 1.00 92.50 80 ALA A O 1
ATOM 622 N N . SER A 1 81 ? 15.017 -4.782 -16.572 1.00 92.88 81 SER A N 1
ATOM 623 C CA . SER A 1 81 ? 15.608 -5.760 -15.669 1.00 92.88 81 SER A CA 1
ATOM 624 C C . SER A 1 81 ? 14.628 -6.086 -14.562 1.00 92.88 81 SER A C 1
ATOM 626 O O . SER A 1 81 ? 14.095 -5.202 -13.897 1.00 92.88 81 SER A O 1
ATOM 628 N N . GLU A 1 82 ? 14.412 -7.372 -14.331 1.00 94.75 82 GLU A N 1
ATOM 629 C CA . GLU A 1 82 ? 13.689 -7.833 -13.156 1.00 94.75 82 GLU A CA 1
ATOM 630 C C . GLU A 1 82 ? 14.564 -7.652 -11.917 1.00 94.75 82 GLU A C 1
ATOM 632 O O . GLU A 1 82 ? 15.669 -8.188 -11.871 1.00 94.75 82 GLU A O 1
ATOM 637 N N . VAL A 1 83 ? 14.107 -6.861 -10.948 1.00 93.81 83 VAL A N 1
ATOM 638 C CA . VAL A 1 83 ? 14.922 -6.436 -9.797 1.00 93.81 83 VAL A CA 1
ATOM 639 C C . VAL A 1 83 ? 14.539 -7.138 -8.503 1.00 93.81 83 VAL A C 1
ATOM 641 O O . VAL A 1 83 ? 15.419 -7.436 -7.696 1.00 93.81 83 VAL A O 1
ATOM 644 N N . THR A 1 84 ? 13.253 -7.443 -8.318 1.00 94.62 84 THR A N 1
ATOM 645 C CA . THR A 1 84 ? 12.751 -8.164 -7.145 1.00 94.62 84 THR A CA 1
ATOM 646 C C . THR A 1 84 ? 11.648 -9.137 -7.523 1.00 94.62 84 THR A C 1
ATOM 648 O O . THR A 1 84 ? 10.858 -8.887 -8.434 1.00 94.62 84 THR A O 1
ATOM 651 N N . GLN A 1 85 ? 11.567 -10.237 -6.786 1.00 95.56 85 GLN A N 1
ATOM 652 C CA . GLN A 1 85 ? 10.437 -11.150 -6.784 1.00 95.56 85 GLN A CA 1
ATOM 653 C C . GLN A 1 85 ? 10.005 -11.399 -5.347 1.00 95.56 85 GLN A C 1
ATOM 655 O O . GLN A 1 85 ? 10.828 -11.718 -4.493 1.00 95.56 85 GLN A O 1
ATOM 660 N N . ARG A 1 86 ? 8.710 -11.298 -5.076 1.00 95.25 86 ARG A N 1
ATOM 661 C CA . ARG A 1 86 ? 8.132 -11.669 -3.785 1.00 95.25 86 ARG A CA 1
ATOM 662 C C . ARG A 1 86 ? 7.254 -12.886 -3.978 1.00 95.25 86 ARG A C 1
ATOM 664 O O . ARG A 1 86 ? 6.273 -12.836 -4.719 1.00 95.25 86 ARG A O 1
ATOM 671 N N . TRP A 1 87 ? 7.645 -13.969 -3.333 1.00 96.19 87 TRP A N 1
ATOM 672 C CA . TRP A 1 87 ? 6.965 -15.251 -3.391 1.00 96.19 87 TRP A CA 1
ATOM 673 C C . TRP A 1 87 ? 6.117 -15.391 -2.141 1.00 96.19 87 TRP A C 1
ATOM 675 O O . TRP A 1 87 ? 6.644 -15.282 -1.041 1.00 96.19 87 TRP A O 1
ATOM 685 N N . ILE A 1 88 ? 4.816 -15.596 -2.312 1.00 96.56 88 ILE A N 1
ATOM 686 C CA . ILE A 1 88 ? 3.835 -15.697 -1.234 1.00 96.56 88 ILE A CA 1
ATOM 687 C C . ILE A 1 88 ? 3.250 -17.108 -1.268 1.00 96.56 88 ILE A C 1
ATOM 689 O O . ILE A 1 88 ? 2.745 -17.561 -2.300 1.00 96.56 88 ILE A O 1
ATOM 693 N N . ALA A 1 89 ? 3.346 -17.802 -0.143 1.00 95.38 89 ALA A N 1
ATOM 694 C CA . ALA A 1 89 ? 2.728 -19.096 0.086 1.00 95.38 89 ALA A CA 1
ATOM 695 C C . ALA A 1 89 ? 1.235 -18.943 0.410 1.00 95.38 89 ALA A C 1
ATOM 697 O O . ALA A 1 89 ? 0.765 -17.863 0.763 1.00 95.38 89 ALA A O 1
ATOM 698 N N . SER A 1 90 ? 0.482 -20.037 0.315 1.00 91.62 90 SER A N 1
ATOM 699 C CA . SER A 1 90 ? -0.959 -20.060 0.600 1.00 91.62 90 SER A CA 1
ATOM 700 C C . SER A 1 90 ? -1.310 -19.712 2.053 1.00 91.62 90 SER A C 1
ATOM 702 O O . SER A 1 90 ? -2.428 -19.282 2.309 1.00 91.62 90 SER A O 1
ATOM 704 N N . ASP A 1 91 ? -0.370 -19.858 2.993 1.00 89.88 91 ASP A N 1
ATOM 705 C CA . ASP A 1 91 ? -0.519 -19.472 4.406 1.00 89.88 91 ASP A CA 1
ATOM 706 C C . ASP A 1 91 ? -0.211 -17.980 4.670 1.00 89.88 91 ASP A C 1
ATOM 708 O O . ASP A 1 91 ? -0.288 -17.507 5.804 1.00 89.88 91 ASP A O 1
ATOM 712 N N . GLY A 1 92 ? 0.148 -17.224 3.627 1.00 89.69 92 GLY A N 1
ATOM 713 C CA . GLY A 1 92 ? 0.521 -15.814 3.715 1.00 89.69 92 GLY A CA 1
ATOM 714 C C . GLY A 1 92 ? 1.986 -15.569 4.089 1.00 89.69 92 GLY A C 1
ATOM 715 O O . GLY A 1 92 ? 2.429 -14.416 4.069 1.00 89.69 92 GLY A O 1
ATOM 716 N N . LYS A 1 93 ? 2.787 -16.604 4.377 1.00 93.69 93 LYS A N 1
ATOM 717 C CA . LYS A 1 93 ? 4.240 -16.424 4.509 1.00 93.69 93 LYS A CA 1
ATOM 718 C C . LYS A 1 93 ? 4.828 -16.034 3.163 1.00 93.69 93 LYS A C 1
ATOM 720 O O . LYS A 1 93 ? 4.337 -16.436 2.110 1.00 93.69 93 LYS A O 1
ATOM 725 N N . TYR A 1 94 ? 5.892 -15.244 3.191 1.00 95.19 94 TYR A N 1
ATOM 726 C CA . TYR A 1 94 ? 6.542 -14.801 1.971 1.00 95.19 94 TYR A CA 1
ATOM 727 C C . TYR A 1 94 ? 8.056 -14.765 2.115 1.00 95.19 94 TYR A C 1
ATOM 729 O O . TYR A 1 94 ? 8.590 -14.644 3.217 1.00 95.19 94 TYR A O 1
ATOM 737 N N . CYS A 1 95 ? 8.738 -14.843 0.981 1.00 94.62 95 CYS A N 1
ATOM 738 C CA . CYS A 1 95 ? 10.166 -14.596 0.875 1.00 94.62 95 CYS A CA 1
ATOM 739 C C . CYS A 1 95 ? 10.460 -13.676 -0.313 1.00 94.62 95 CYS A C 1
ATOM 741 O O . CYS A 1 95 ? 9.670 -13.568 -1.259 1.00 94.62 95 CYS A O 1
ATOM 743 N N . THR A 1 96 ? 11.597 -12.990 -0.245 1.00 95.38 96 THR A N 1
ATOM 744 C CA . THR A 1 96 ? 11.991 -11.995 -1.240 1.00 95.38 96 THR A CA 1
ATOM 745 C C . THR A 1 96 ? 13.269 -12.430 -1.928 1.00 95.38 96 THR A C 1
ATOM 747 O O . THR A 1 96 ? 14.307 -12.620 -1.297 1.00 95.38 96 THR A O 1
ATOM 750 N N . PHE A 1 97 ? 13.194 -12.539 -3.247 1.00 95.06 97 PHE A N 1
ATOM 751 C CA . PHE A 1 97 ? 14.359 -12.600 -4.107 1.00 95.06 97 PHE A CA 1
ATOM 752 C C . PHE A 1 97 ? 14.640 -11.198 -4.624 1.00 95.06 97 PHE A C 1
ATOM 754 O O . PHE A 1 97 ? 13.731 -10.505 -5.083 1.00 95.06 97 PHE A O 1
ATOM 761 N N . ALA A 1 98 ? 15.884 -10.757 -4.553 1.00 94.31 98 ALA A N 1
ATOM 762 C CA . ALA A 1 98 ? 16.257 -9.432 -5.019 1.00 94.31 98 ALA A CA 1
ATOM 763 C C . ALA A 1 98 ? 17.675 -9.437 -5.580 1.00 94.31 98 ALA A C 1
ATOM 765 O O . ALA A 1 98 ? 18.554 -10.159 -5.096 1.00 94.31 98 ALA A O 1
ATOM 766 N N . ARG A 1 99 ? 17.891 -8.604 -6.600 1.00 93.38 99 ARG A N 1
ATOM 767 C CA . ARG A 1 99 ? 19.242 -8.304 -7.076 1.00 93.38 99 ARG A CA 1
ATOM 768 C C . ARG A 1 99 ? 20.004 -7.532 -6.011 1.00 93.38 99 ARG A C 1
ATOM 770 O O . ARG A 1 99 ? 19.412 -6.866 -5.157 1.00 93.38 99 ARG A O 1
ATOM 777 N N . LEU A 1 100 ? 21.327 -7.605 -6.077 1.00 91.00 100 LEU A N 1
ATOM 778 C CA . LEU A 1 100 ? 22.161 -6.802 -5.201 1.00 91.00 100 LEU A CA 1
ATOM 779 C C . LEU A 1 100 ? 21.927 -5.314 -5.497 1.00 91.00 100 LEU A C 1
ATOM 781 O O . LEU A 1 100 ? 21.635 -4.914 -6.630 1.00 91.00 100 LEU A O 1
ATOM 785 N N . ARG A 1 101 ? 22.051 -4.490 -4.462 1.00 88.88 101 ARG A N 1
ATOM 786 C CA . ARG A 1 101 ? 21.966 -3.033 -4.560 1.00 88.88 101 ARG A CA 1
ATOM 787 C C . ARG A 1 101 ? 23.243 -2.405 -4.041 1.00 88.88 101 ARG A C 1
ATOM 789 O O . ARG A 1 101 ? 23.899 -2.976 -3.173 1.00 88.88 101 ARG A O 1
ATOM 796 N N . GLN A 1 102 ? 23.554 -1.216 -4.540 1.00 82.25 102 GLN A N 1
ATOM 797 C CA . GLN A 1 102 ? 24.631 -0.396 -3.997 1.00 82.25 102 GLN A CA 1
ATOM 798 C C . GLN A 1 102 ? 24.183 0.219 -2.667 1.00 82.25 102 GLN A C 1
ATOM 800 O O . GLN A 1 102 ? 23.486 1.230 -2.643 1.00 82.25 102 GLN A O 1
ATOM 805 N N . THR A 1 103 ? 24.540 -0.422 -1.555 1.00 74.00 103 THR A N 1
ATOM 806 C CA . THR A 1 103 ? 24.123 -0.015 -0.201 1.00 74.00 103 THR A CA 1
ATOM 807 C C . THR A 1 103 ? 25.131 0.884 0.510 1.00 74.00 103 THR A C 1
ATOM 809 O O . THR A 1 103 ? 24.776 1.529 1.491 1.00 74.00 103 THR A O 1
ATOM 812 N N . MET A 1 104 ? 26.379 0.949 0.038 1.00 69.06 104 MET A N 1
ATOM 813 C CA . MET A 1 104 ? 27.432 1.746 0.672 1.00 69.06 104 MET A CA 1
ATOM 814 C C . MET A 1 104 ? 27.347 3.211 0.235 1.00 69.06 104 MET A C 1
ATOM 816 O O . MET A 1 104 ? 27.506 3.519 -0.943 1.00 69.06 104 MET A O 1
ATOM 820 N N . GLY A 1 105 ? 27.109 4.112 1.192 1.00 64.06 105 GLY A N 1
ATOM 821 C CA . GLY A 1 105 ? 27.241 5.561 0.997 1.00 64.06 105 GLY A CA 1
ATOM 822 C C . GLY A 1 105 ? 26.172 6.224 0.122 1.00 64.06 105 GLY A C 1
ATOM 823 O O . GLY A 1 105 ? 26.356 7.370 -0.277 1.00 64.06 105 GLY A O 1
ATOM 824 N N . THR A 1 106 ? 25.058 5.545 -0.183 1.00 64.62 106 THR A N 1
ATOM 825 C CA . THR A 1 106 ? 23.967 6.132 -0.979 1.00 64.62 106 THR A CA 1
ATOM 826 C C . THR A 1 106 ? 22.644 6.155 -0.213 1.00 64.62 106 THR A C 1
ATOM 828 O O . THR A 1 106 ? 22.297 5.208 0.488 1.00 64.62 106 THR A O 1
ATOM 831 N N . MET A 1 107 ? 21.880 7.243 -0.364 1.00 70.50 107 MET A N 1
ATOM 832 C CA . MET A 1 107 ? 20.505 7.364 0.154 1.00 70.50 107 MET A CA 1
ATOM 833 C C . MET A 1 107 ? 19.461 6.770 -0.818 1.00 70.50 107 MET A C 1
ATOM 835 O O . MET A 1 107 ? 18.263 6.754 -0.535 1.00 70.50 107 MET A O 1
ATOM 839 N N . TYR A 1 108 ? 19.914 6.274 -1.975 1.00 75.12 108 TYR A N 1
ATOM 840 C CA . TYR A 1 108 ? 19.066 5.756 -3.043 1.00 75.12 108 TYR A CA 1
ATOM 841 C C . TYR A 1 108 ? 18.654 4.309 -2.766 1.00 75.12 108 TYR A C 1
ATOM 843 O O . TYR A 1 108 ? 19.480 3.408 -2.625 1.00 75.12 108 TYR A O 1
ATOM 851 N N . TYR A 1 109 ? 17.346 4.069 -2.706 1.00 77.00 109 TYR A N 1
ATOM 852 C CA . TYR A 1 109 ? 16.785 2.742 -2.453 1.00 77.00 109 TYR A CA 1
ATOM 853 C C . TYR A 1 109 ? 16.696 1.869 -3.715 1.00 77.00 109 TYR A C 1
ATOM 855 O O . TYR A 1 109 ? 16.555 0.649 -3.602 1.00 77.00 109 TYR A O 1
ATOM 863 N N . ASP A 1 110 ? 16.815 2.464 -4.897 1.00 80.50 110 ASP A N 1
ATOM 864 C CA . ASP A 1 110 ? 16.632 1.865 -6.220 1.00 80.50 110 ASP A CA 1
ATOM 865 C C . ASP A 1 110 ? 17.927 1.704 -7.040 1.00 80.50 110 ASP A C 1
ATOM 867 O O . ASP A 1 110 ? 17.882 1.403 -8.233 1.00 80.50 110 ASP A O 1
ATOM 871 N N . SER A 1 111 ? 19.094 1.821 -6.402 1.00 88.12 111 SER A N 1
ATOM 872 C CA . SER A 1 111 ? 20.403 1.597 -7.033 1.00 88.12 111 SER A CA 1
ATOM 873 C C . SER A 1 111 ? 20.715 0.106 -7.228 1.00 88.12 111 SER A C 1
ATOM 875 O O . SER A 1 111 ? 21.548 -0.473 -6.524 1.00 88.12 111 SER A O 1
ATOM 877 N N . TRP A 1 112 ? 20.028 -0.540 -8.170 1.00 90.50 112 TRP A N 1
ATOM 878 C CA . TRP A 1 112 ? 20.210 -1.958 -8.502 1.00 90.50 112 TRP A CA 1
ATOM 879 C C . TRP A 1 112 ? 21.494 -2.233 -9.282 1.00 90.50 112 TRP A C 1
ATOM 881 O O . TRP A 1 112 ? 21.852 -1.518 -10.217 1.00 90.50 112 TRP A O 1
ATOM 891 N N . ILE A 1 113 ? 22.149 -3.344 -8.954 1.00 90.50 113 ILE A N 1
ATOM 892 C CA . ILE A 1 113 ? 23.319 -3.841 -9.673 1.00 90.50 113 ILE A CA 1
ATOM 893 C C . ILE A 1 113 ? 22.848 -4.886 -10.689 1.00 90.50 113 ILE A C 1
ATOM 895 O O . ILE A 1 113 ? 22.733 -6.076 -10.389 1.00 90.50 113 ILE A O 1
ATOM 899 N N . PHE A 1 114 ? 22.547 -4.436 -11.909 1.00 89.62 114 PHE A N 1
ATOM 900 C CA . PHE A 1 114 ? 21.851 -5.241 -12.923 1.00 89.62 114 PHE A CA 1
ATOM 901 C C . PHE A 1 114 ? 22.583 -6.511 -13.381 1.00 89.62 114 PHE A C 1
ATOM 903 O O . PHE A 1 114 ? 21.936 -7.426 -13.880 1.00 89.62 114 PHE A O 1
ATOM 910 N N . HIS A 1 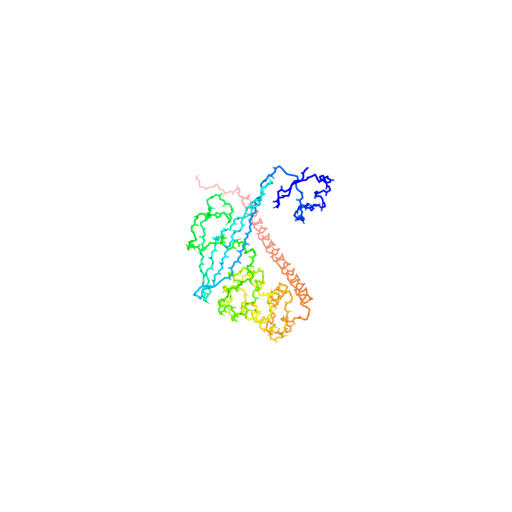115 ? 23.903 -6.600 -13.206 1.00 88.19 115 HIS A N 1
ATOM 911 C CA . HIS A 1 115 ? 24.670 -7.801 -13.557 1.00 88.19 115 HIS A CA 1
ATOM 912 C C . HIS A 1 115 ? 24.618 -8.900 -12.482 1.00 88.19 115 HIS A C 1
ATOM 914 O O . HIS A 1 115 ? 25.022 -10.026 -12.749 1.00 88.19 115 HIS A O 1
ATOM 920 N N . THR A 1 116 ? 24.114 -8.606 -11.279 1.00 92.19 116 THR A N 1
ATOM 921 C CA . THR A 1 116 ? 24.028 -9.599 -10.192 1.00 92.19 116 THR A CA 1
ATOM 922 C C . THR A 1 116 ? 22.774 -10.458 -10.317 1.00 92.19 116 THR A C 1
ATOM 924 O O . THR A 1 116 ? 21.731 -9.923 -10.698 1.00 92.19 116 THR A O 1
ATOM 927 N N . PRO A 1 117 ? 22.826 -11.763 -10.005 1.00 93.19 117 PRO A N 1
ATOM 928 C CA . PRO A 1 117 ? 21.659 -12.638 -10.089 1.00 93.19 117 PRO A CA 1
ATOM 929 C C . PRO A 1 117 ? 20.561 -12.258 -9.077 1.00 93.19 117 PRO A C 1
ATOM 931 O O . PRO A 1 117 ? 20.792 -11.549 -8.095 1.00 93.19 117 PRO A O 1
ATOM 934 N N . LEU A 1 118 ? 19.338 -12.734 -9.334 1.00 93.88 118 LEU A N 1
ATOM 935 C CA . LEU A 1 118 ? 18.240 -12.694 -8.366 1.00 93.88 118 LEU A CA 1
ATOM 936 C C . LEU A 1 118 ? 18.456 -13.805 -7.337 1.00 93.88 118 LEU A C 1
ATOM 938 O O . LEU A 1 118 ? 18.352 -14.983 -7.666 1.00 93.88 118 LEU A O 1
ATOM 942 N N . GLU A 1 119 ? 18.728 -13.424 -6.095 1.00 94.12 119 GLU A N 1
ATOM 943 C CA . GLU A 1 119 ? 19.010 -14.357 -5.002 1.00 94.12 119 GLU A CA 1
ATOM 944 C C . GLU A 1 119 ? 18.003 -14.175 -3.877 1.00 94.12 119 GLU A C 1
ATOM 946 O O . GLU A 1 119 ? 17.440 -13.090 -3.719 1.00 94.12 119 GLU A O 1
ATOM 951 N N . LEU A 1 120 ? 17.799 -15.224 -3.079 1.00 95.56 120 LEU A N 1
ATOM 952 C CA . LEU A 1 120 ? 17.028 -15.134 -1.846 1.00 95.56 120 LEU A CA 1
ATOM 953 C C . LEU A 1 120 ? 17.757 -14.193 -0.880 1.00 95.56 120 LEU A C 1
ATOM 955 O O . LEU A 1 120 ? 18.922 -14.412 -0.547 1.00 95.56 120 LEU A O 1
ATOM 959 N N . ARG A 1 121 ? 17.081 -13.135 -0.434 1.00 91.06 121 ARG A N 1
ATOM 960 C CA . ARG A 1 121 ? 17.647 -12.133 0.474 1.00 91.06 121 ARG A CA 1
ATOM 961 C C . ARG A 1 121 ? 16.805 -12.043 1.738 1.00 91.06 121 ARG A C 1
ATOM 963 O O . ARG A 1 121 ? 15.593 -12.251 1.711 1.00 91.06 121 ARG A O 1
ATOM 970 N N . GLN A 1 122 ? 17.450 -11.665 2.838 1.00 89.81 122 GLN A N 1
ATOM 971 C CA . GLN A 1 122 ? 16.741 -11.269 4.048 1.00 89.81 122 GLN A CA 1
ATOM 972 C C . GLN A 1 122 ? 15.854 -10.054 3.757 1.00 89.81 122 GLN A C 1
ATOM 974 O O . GLN A 1 122 ? 16.272 -9.117 3.070 1.00 89.81 122 GLN A O 1
ATOM 979 N N . GLU A 1 123 ? 14.628 -10.073 4.279 1.00 88.19 123 GLU A N 1
ATOM 980 C CA . GLU A 1 123 ? 13.698 -8.964 4.108 1.00 88.19 123 GLU A CA 1
ATOM 981 C C . GLU A 1 123 ? 14.188 -7.735 4.877 1.00 88.19 123 GLU A C 1
ATOM 983 O O . GLU A 1 123 ? 14.437 -7.789 6.080 1.00 88.19 123 GLU A O 1
ATOM 988 N N . ILE A 1 124 ? 14.289 -6.614 4.168 1.00 88.56 124 ILE A N 1
ATOM 989 C CA . ILE A 1 124 ? 14.634 -5.304 4.719 1.00 88.56 124 ILE A CA 1
ATOM 990 C C . ILE A 1 124 ? 13.580 -4.287 4.286 1.00 88.56 124 ILE A C 1
ATOM 992 O O . ILE A 1 124 ? 13.018 -4.392 3.194 1.00 88.56 124 ILE A O 1
ATOM 996 N N . ASP A 1 125 ? 13.348 -3.265 5.113 1.00 86.00 125 ASP A N 1
ATOM 997 C CA . ASP A 1 125 ? 12.307 -2.249 4.879 1.00 86.00 125 ASP A CA 1
ATOM 998 C C . ASP A 1 125 ? 12.417 -1.579 3.500 1.00 86.00 125 ASP A C 1
ATOM 1000 O O . ASP A 1 125 ? 11.425 -1.192 2.885 1.00 86.00 125 ASP A O 1
ATOM 1004 N N . VAL A 1 126 ? 13.628 -1.504 2.950 1.00 87.06 126 VAL A N 1
ATOM 1005 C CA . VAL A 1 126 ? 13.858 -0.856 1.663 1.00 87.06 126 VAL A CA 1
ATOM 1006 C C . VAL A 1 126 ? 13.096 -1.520 0.515 1.00 87.06 126 VAL A C 1
ATOM 1008 O O . VAL A 1 126 ? 12.627 -0.822 -0.382 1.00 87.06 126 VAL A O 1
ATOM 1011 N N . TYR A 1 127 ? 12.886 -2.839 0.553 1.00 87.50 127 TYR A N 1
ATOM 1012 C CA . TYR A 1 127 ? 12.085 -3.513 -0.471 1.00 87.50 127 TYR A CA 1
ATOM 1013 C C . TYR A 1 127 ? 10.619 -3.082 -0.436 1.00 87.50 127 TYR A C 1
ATOM 1015 O O . TYR A 1 127 ? 9.965 -3.030 -1.477 1.00 87.50 127 TYR A O 1
ATOM 1023 N N . ASN A 1 128 ? 10.110 -2.695 0.737 1.00 86.88 128 ASN A N 1
ATOM 1024 C CA . ASN A 1 128 ? 8.776 -2.121 0.853 1.00 86.88 128 ASN A CA 1
ATOM 1025 C C . ASN A 1 128 ? 8.707 -0.718 0.256 1.00 86.88 128 ASN A C 1
ATOM 1027 O O . ASN A 1 128 ? 7.625 -0.307 -0.147 1.00 86.88 128 ASN A O 1
ATOM 1031 N N . ARG A 1 129 ? 9.812 0.026 0.174 1.00 86.94 129 ARG A N 1
ATOM 1032 C CA . ARG A 1 129 ? 9.826 1.385 -0.393 1.00 86.94 129 ARG A CA 1
ATOM 1033 C C . ARG A 1 129 ? 9.825 1.399 -1.920 1.00 86.94 129 ARG A C 1
ATOM 1035 O O . ARG A 1 129 ? 9.511 2.430 -2.507 1.00 86.94 129 ARG A O 1
ATOM 1042 N N . ILE A 1 130 ? 10.118 0.266 -2.561 1.00 87.06 130 ILE A N 1
ATOM 1043 C CA . ILE A 1 130 ? 10.063 0.138 -4.019 1.00 87.06 130 ILE A CA 1
ATOM 1044 C C . ILE A 1 130 ? 8.623 0.352 -4.490 1.00 87.06 130 ILE A C 1
ATOM 1046 O O . ILE A 1 130 ? 7.680 -0.275 -3.999 1.00 87.06 130 ILE A O 1
ATOM 1050 N N . TYR A 1 131 ? 8.456 1.251 -5.456 1.00 83.75 131 TYR A N 1
ATOM 1051 C CA . TYR A 1 131 ? 7.148 1.584 -5.995 1.00 83.75 131 TYR A CA 1
ATOM 1052 C C . TYR A 1 131 ? 6.586 0.435 -6.844 1.00 83.75 131 TYR A C 1
ATOM 1054 O O . TYR A 1 131 ? 7.293 -0.158 -7.653 1.00 83.75 131 TYR A O 1
ATOM 1062 N N . THR A 1 132 ? 5.292 0.135 -6.692 1.00 85.69 132 THR A N 1
ATOM 1063 C CA . THR A 1 132 ? 4.611 -0.915 -7.476 1.00 85.69 132 THR A CA 1
ATOM 1064 C C . THR A 1 132 ? 4.521 -0.553 -8.962 1.00 85.69 132 THR A C 1
ATOM 1066 O O . THR A 1 132 ? 4.569 -1.438 -9.818 1.00 85.69 132 THR A O 1
ATOM 1069 N N . GLY A 1 133 ? 4.419 0.742 -9.274 1.00 87.75 133 GLY A N 1
ATOM 1070 C CA . GLY A 1 133 ? 4.335 1.219 -10.648 1.00 87.75 133 GLY A CA 1
ATOM 1071 C C . GLY A 1 133 ? 3.107 0.696 -11.388 1.00 87.75 133 GLY A C 1
ATOM 1072 O O . GLY A 1 133 ? 2.047 0.491 -10.791 1.00 87.75 133 GLY A O 1
ATOM 1073 N N . ALA A 1 134 ? 3.243 0.480 -12.695 1.00 90.19 134 ALA A N 1
ATOM 1074 C CA . ALA A 1 134 ? 2.157 -0.066 -13.503 1.00 90.19 134 ALA A CA 1
ATOM 1075 C C . ALA A 1 134 ? 2.017 -1.568 -13.250 1.00 90.19 134 ALA A C 1
ATOM 1077 O O . ALA A 1 134 ? 2.998 -2.306 -13.231 1.00 90.19 134 ALA A O 1
ATOM 1078 N N . VAL A 1 135 ? 0.785 -2.043 -13.097 1.00 91.69 135 VAL A N 1
ATOM 1079 C CA . VAL A 1 135 ? 0.518 -3.471 -12.915 1.00 91.69 135 VAL A CA 1
ATOM 1080 C C . VAL A 1 135 ? 0.146 -4.082 -14.251 1.00 91.69 135 VAL A C 1
ATOM 1082 O O . VAL A 1 135 ? -0.764 -3.603 -14.929 1.00 91.69 135 VAL A O 1
ATOM 1085 N N . TYR A 1 136 ? 0.830 -5.160 -14.625 1.00 91.94 136 TYR A N 1
ATOM 1086 C CA . TYR A 1 136 ? 0.561 -5.842 -15.881 1.00 91.94 136 TYR A CA 1
ATOM 1087 C C . TYR A 1 136 ? -0.888 -6.383 -15.914 1.00 91.94 136 TYR A C 1
ATOM 1089 O O . TYR A 1 136 ? -1.296 -7.086 -14.982 1.00 91.94 136 TYR A O 1
ATOM 1097 N N . PRO A 1 137 ? -1.693 -6.095 -16.961 1.00 88.38 137 PRO A N 1
ATOM 1098 C CA . PRO A 1 137 ? -3.131 -6.402 -16.958 1.00 88.38 137 PRO A CA 1
ATOM 1099 C C . PRO A 1 137 ? -3.477 -7.897 -16.872 1.00 88.38 137 PRO A C 1
ATOM 1101 O O . PRO A 1 137 ? -4.509 -8.284 -16.307 1.00 88.38 137 PRO A O 1
ATOM 1104 N N . LYS A 1 138 ? -2.627 -8.762 -17.441 1.00 90.69 138 LYS A N 1
ATOM 1105 C CA . LYS A 1 138 ? -2.821 -10.218 -17.419 1.00 90.69 138 LYS A CA 1
ATOM 1106 C C . LYS A 1 138 ? -2.244 -10.789 -16.122 1.00 90.69 138 LYS A C 1
ATOM 1108 O O . LYS A 1 138 ? -1.084 -11.177 -16.069 1.00 90.69 138 LYS A O 1
ATOM 1113 N N . GLN A 1 139 ? -3.077 -10.818 -15.085 1.00 92.75 139 GLN A N 1
ATOM 1114 C CA . GLN A 1 139 ? -2.726 -11.343 -13.762 1.00 92.75 139 GLN A CA 1
ATOM 1115 C C . GLN A 1 139 ? -3.092 -12.827 -13.648 1.00 92.75 139 GLN A C 1
ATOM 1117 O O . GLN A 1 139 ? -4.222 -13.203 -13.985 1.00 92.75 139 GLN A O 1
ATOM 1122 N N . LYS A 1 140 ? -2.181 -13.647 -13.113 1.00 92.88 140 LYS A N 1
ATOM 1123 C CA . LYS A 1 140 ? -2.497 -15.002 -12.637 1.00 92.88 140 LYS A CA 1
ATOM 1124 C C . LYS A 1 140 ? -2.553 -15.010 -11.117 1.00 92.88 140 LYS A C 1
ATOM 1126 O O . LYS A 1 140 ? -1.755 -14.353 -10.455 1.00 92.88 140 LYS A O 1
ATOM 1131 N N . LEU A 1 141 ? -3.526 -15.739 -10.582 1.00 93.81 141 LEU A N 1
ATOM 1132 C CA . LEU A 1 141 ? -3.834 -15.759 -9.156 1.00 93.81 141 LEU A CA 1
ATOM 1133 C C . LEU A 1 141 ? -4.002 -17.187 -8.669 1.00 93.81 141 LEU A C 1
ATOM 1135 O O . LEU A 1 141 ? -4.634 -17.997 -9.361 1.00 93.81 141 LEU A O 1
ATOM 1139 N N . ILE A 1 142 ? -3.486 -17.456 -7.473 1.00 94.06 142 ILE A N 1
ATOM 1140 C CA . ILE A 1 142 ? -3.705 -18.729 -6.788 1.00 94.06 142 ILE A CA 1
ATOM 1141 C C . ILE A 1 142 ? -5.194 -18.890 -6.414 1.00 94.06 142 ILE A C 1
ATOM 1143 O O . ILE A 1 142 ? -5.905 -17.883 -6.264 1.00 94.06 142 ILE A O 1
ATOM 1147 N N . PRO A 1 143 ? -5.713 -20.128 -6.313 1.00 91.94 143 PRO A N 1
ATOM 1148 C CA . PRO A 1 143 ? -7.122 -20.384 -6.000 1.00 91.94 143 PRO A CA 1
ATOM 1149 C C . PRO A 1 143 ? -7.615 -19.706 -4.713 1.00 91.94 143 PRO A C 1
ATOM 1151 O O . PRO A 1 143 ? -8.751 -19.235 -4.663 1.00 91.94 143 PRO A O 1
ATOM 1154 N N . GLU A 1 144 ? -6.760 -19.601 -3.701 1.00 92.44 144 GLU A N 1
ATOM 1155 C CA . GLU A 1 144 ? -7.042 -19.015 -2.389 1.00 92.44 144 GLU A CA 1
ATOM 1156 C C . GLU A 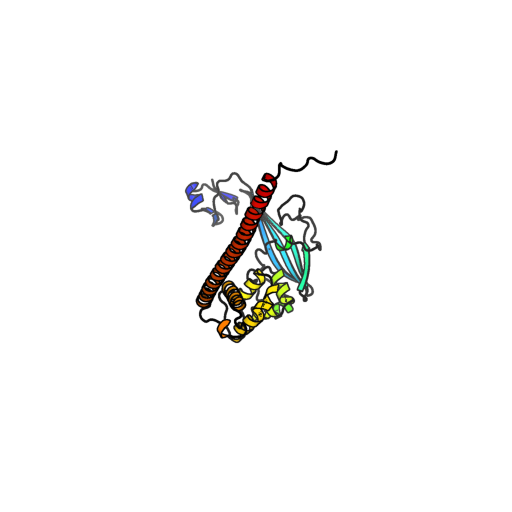1 144 ? -7.363 -17.521 -2.513 1.00 92.44 144 GLU A C 1
ATOM 1158 O O . GLU A 1 144 ? -8.395 -17.063 -2.025 1.00 92.44 144 GLU A O 1
ATOM 1163 N N . LEU A 1 145 ? -6.558 -16.769 -3.272 1.00 91.19 145 LEU A N 1
ATOM 1164 C CA . LEU A 1 145 ? -6.809 -15.345 -3.528 1.00 91.19 145 LEU A CA 1
ATOM 1165 C C . LEU A 1 145 ? -8.075 -15.118 -4.363 1.00 91.19 145 LEU A C 1
ATOM 1167 O O . LEU A 1 145 ? -8.790 -14.131 -4.164 1.00 91.19 145 LEU A O 1
ATOM 1171 N N . LYS A 1 146 ? -8.386 -16.037 -5.287 1.00 90.69 146 LYS A N 1
ATOM 1172 C CA . LYS A 1 146 ? -9.652 -15.994 -6.035 1.00 90.69 146 LYS A CA 1
ATOM 1173 C C . LYS A 1 146 ? -10.843 -16.221 -5.103 1.00 90.69 146 LYS A C 1
ATOM 1175 O O . LYS A 1 146 ? -11.824 -15.483 -5.190 1.00 90.69 146 LYS A O 1
ATOM 1180 N N . ARG A 1 147 ? -10.746 -17.189 -4.185 1.00 89.06 147 ARG A N 1
ATOM 1181 C CA . ARG A 1 147 ? -11.778 -17.492 -3.177 1.00 89.06 147 ARG A CA 1
ATOM 1182 C C . ARG A 1 147 ? -12.009 -16.320 -2.220 1.00 89.06 147 ARG A C 1
ATOM 1184 O O . ARG A 1 147 ? -13.167 -16.001 -1.932 1.00 89.06 147 ARG A O 1
ATOM 1191 N N . ALA A 1 148 ? -10.934 -15.637 -1.826 1.00 88.50 148 ALA A N 1
ATOM 1192 C CA . ALA A 1 148 ? -10.976 -14.430 -1.002 1.00 88.50 148 ALA A CA 1
ATOM 1193 C C . ALA A 1 148 ? -11.689 -13.243 -1.691 1.00 88.50 148 ALA A C 1
ATOM 1195 O O . ALA A 1 148 ? -12.035 -12.254 -1.048 1.00 88.50 148 ALA A O 1
ATOM 1196 N N . GLY A 1 149 ? -11.968 -13.336 -2.997 1.00 84.56 149 GLY A N 1
ATOM 1197 C CA . GLY A 1 149 ? -12.778 -12.362 -3.729 1.00 84.56 149 GLY A CA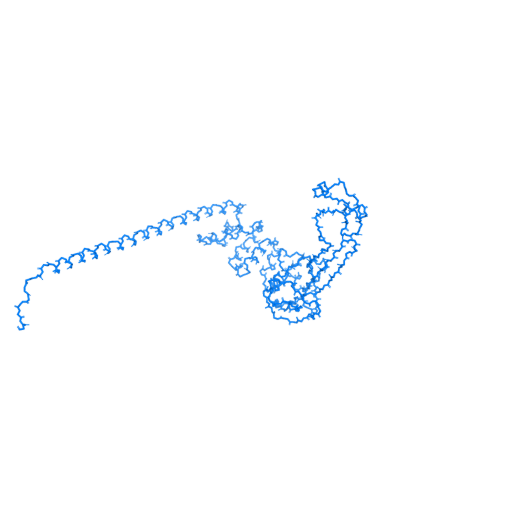 1
ATOM 1198 C C . GLY A 1 149 ? -11.984 -11.235 -4.388 1.00 84.56 149 GLY A C 1
ATOM 1199 O O . GLY A 1 149 ? -12.580 -10.230 -4.781 1.00 84.56 149 GLY A O 1
ATOM 1200 N N . TYR A 1 150 ? -10.665 -11.380 -4.551 1.00 88.00 150 TYR A N 1
ATOM 1201 C CA . TYR A 1 150 ? -9.846 -10.391 -5.253 1.00 88.00 150 TYR A CA 1
ATOM 1202 C C . TYR A 1 150 ? -10.208 -10.317 -6.751 1.00 88.00 150 TYR A C 1
ATOM 1204 O O . TYR A 1 150 ? -10.109 -11.296 -7.491 1.00 88.00 150 TYR A O 1
ATOM 1212 N N . LYS A 1 151 ? -10.604 -9.122 -7.217 1.00 82.44 151 LYS A N 1
ATOM 1213 C CA . LYS A 1 151 ? -11.046 -8.846 -8.602 1.00 82.44 151 LYS A CA 1
ATOM 1214 C C . LYS A 1 151 ? -10.101 -7.901 -9.353 1.00 82.44 151 LYS A C 1
ATOM 1216 O O . LYS A 1 151 ? -10.555 -6.963 -10.001 1.00 82.44 151 LYS A O 1
ATOM 1221 N N . LYS A 1 152 ? -8.785 -8.123 -9.253 1.00 81.88 152 LYS A N 1
ATOM 1222 C CA . LYS A 1 152 ? -7.736 -7.326 -9.936 1.00 81.88 152 LYS A CA 1
ATOM 1223 C C . LYS A 1 152 ? -7.646 -5.849 -9.514 1.00 81.88 152 LYS A C 1
ATOM 1225 O O . LYS A 1 152 ? -6.952 -5.073 -10.165 1.00 81.88 152 LYS A O 1
ATOM 1230 N N . ALA A 1 153 ? -8.317 -5.460 -8.431 1.00 82.44 153 ALA A N 1
ATOM 1231 C CA . ALA A 1 153 ? -8.241 -4.123 -7.855 1.00 82.44 153 ALA A CA 1
ATOM 1232 C C . ALA A 1 153 ? -7.351 -4.151 -6.610 1.00 82.44 153 ALA A C 1
ATOM 1234 O O . ALA A 1 153 ? -7.646 -4.865 -5.657 1.00 82.44 153 ALA A O 1
ATOM 1235 N N . LEU A 1 154 ? -6.282 -3.357 -6.617 1.00 82.62 154 LEU A N 1
ATOM 1236 C CA . LEU A 1 154 ? -5.329 -3.280 -5.505 1.00 82.62 154 LEU A CA 1
ATOM 1237 C C . LEU A 1 154 ? -5.723 -2.261 -4.429 1.00 82.62 154 LEU A C 1
ATOM 1239 O O . LEU A 1 154 ? -5.033 -2.144 -3.429 1.00 82.62 154 LEU A O 1
ATOM 1243 N N . TYR A 1 155 ? -6.809 -1.505 -4.620 1.00 85.12 155 TYR A N 1
ATOM 1244 C CA . TYR A 1 155 ? -7.327 -0.534 -3.641 1.00 85.12 155 TYR A CA 1
ATOM 1245 C C . TYR A 1 155 ? -6.299 0.510 -3.163 1.00 85.12 155 TYR A C 1
ATOM 1247 O O . TYR A 1 155 ? -6.370 0.981 -2.032 1.00 85.12 155 TYR A O 1
ATOM 1255 N N . ASN A 1 156 ? -5.358 0.893 -4.034 1.00 84.00 156 ASN A N 1
ATOM 1256 C CA . ASN A 1 156 ? -4.201 1.750 -3.728 1.00 84.00 156 ASN A CA 1
ATOM 1257 C C . ASN A 1 156 ? -3.273 1.183 -2.639 1.00 84.00 156 ASN A C 1
ATOM 1259 O O . ASN A 1 156 ? -2.555 1.938 -1.992 1.00 84.00 156 ASN A O 1
ATOM 1263 N N . GLN A 1 157 ? -3.291 -0.134 -2.453 1.00 88.69 157 GLN A N 1
ATOM 1264 C CA . GLN A 1 157 ? -2.402 -0.868 -1.568 1.00 88.69 157 GLN A CA 1
ATOM 1265 C C . GLN A 1 157 ? -1.333 -1.599 -2.372 1.00 88.69 157 GLN A C 1
ATOM 1267 O O . GLN A 1 157 ? -1.493 -1.874 -3.567 1.00 88.69 157 GLN A O 1
ATOM 1272 N N . LYS A 1 158 ? -0.230 -1.939 -1.706 1.00 89.31 158 LYS A N 1
ATOM 1273 C CA . LYS A 1 158 ? 0.814 -2.762 -2.318 1.00 89.31 158 LYS A CA 1
ATOM 1274 C C . LYS A 1 158 ? 0.300 -4.195 -2.493 1.00 89.31 158 LYS A C 1
ATOM 1276 O O . LYS A 1 158 ? -0.312 -4.731 -1.567 1.00 89.31 158 LYS A O 1
ATOM 1281 N N . PRO A 1 159 ? 0.591 -4.853 -3.631 1.00 91.69 159 PRO A N 1
ATOM 1282 C CA . PRO A 1 159 ? 0.148 -6.223 -3.871 1.00 91.69 159 PRO A CA 1
ATOM 1283 C C . PRO A 1 159 ? 0.585 -7.208 -2.783 1.00 91.69 159 PRO A C 1
ATOM 1285 O O . PRO A 1 159 ? -0.212 -8.054 -2.395 1.00 91.69 159 PRO A O 1
ATOM 1288 N N . LEU A 1 160 ? 1.814 -7.076 -2.257 1.00 92.38 160 LEU A N 1
ATOM 1289 C CA . LEU A 1 160 ? 2.302 -7.956 -1.188 1.00 92.38 160 LEU A CA 1
ATOM 1290 C C . LEU A 1 160 ? 1.404 -7.862 0.049 1.00 92.38 160 LEU A C 1
ATOM 1292 O O . LEU A 1 160 ? 0.930 -8.885 0.534 1.00 92.38 160 LEU A O 1
ATOM 1296 N N . ASP A 1 161 ? 1.187 -6.649 0.557 1.00 91.69 161 ASP A N 1
ATOM 1297 C CA . ASP A 1 161 ? 0.460 -6.449 1.811 1.00 91.69 161 ASP A CA 1
ATOM 1298 C C . ASP A 1 161 ? -1.006 -6.861 1.672 1.00 91.69 161 ASP A C 1
ATOM 1300 O O . ASP A 1 161 ? -1.541 -7.532 2.553 1.00 91.69 161 ASP A O 1
ATOM 1304 N N . LEU A 1 162 ? -1.632 -6.547 0.532 1.00 92.69 162 LEU A N 1
ATOM 1305 C CA . LEU A 1 162 ? -3.003 -6.963 0.245 1.00 92.69 162 LEU A CA 1
ATOM 1306 C C . LEU A 1 162 ? -3.137 -8.489 0.195 1.00 92.69 162 LEU A C 1
ATOM 1308 O O . LEU A 1 162 ? -4.043 -9.045 0.811 1.00 92.69 162 LEU A O 1
ATOM 1312 N N . PHE A 1 163 ? -2.251 -9.175 -0.529 1.00 93.81 163 PHE A N 1
ATOM 1313 C CA . PHE A 1 163 ? -2.324 -10.630 -0.667 1.00 93.81 163 PHE A CA 1
ATOM 1314 C C . PHE A 1 163 ? -2.010 -11.343 0.639 1.00 93.81 163 PHE A C 1
ATOM 1316 O O . PHE A 1 163 ? -2.712 -12.286 0.985 1.00 93.81 163 PHE A O 1
ATOM 1323 N N . ARG A 1 164 ? -1.027 -10.858 1.402 1.00 93.38 164 ARG A N 1
ATOM 1324 C CA . ARG A 1 164 ? -0.712 -11.412 2.719 1.00 93.38 164 ARG A CA 1
ATOM 1325 C C . ARG A 1 164 ? -1.917 -11.327 3.651 1.00 93.38 164 ARG A C 1
ATOM 1327 O O . ARG A 1 164 ? -2.315 -12.327 4.231 1.00 93.38 164 ARG A O 1
ATOM 1334 N N . ILE A 1 165 ? -2.546 -10.156 3.731 1.00 92.31 165 ILE A N 1
ATOM 1335 C CA . ILE A 1 165 ? -3.724 -9.950 4.579 1.00 92.31 165 ILE A CA 1
ATOM 1336 C C . ILE A 1 165 ? -4.901 -10.824 4.130 1.00 92.31 165 ILE A C 1
ATOM 1338 O O . ILE A 1 165 ? -5.564 -11.417 4.976 1.00 92.31 165 ILE A O 1
ATOM 1342 N N . LEU A 1 166 ? -5.135 -10.958 2.822 1.00 92.69 166 LEU A N 1
ATOM 1343 C CA . LEU A 1 166 ? -6.211 -11.810 2.303 1.00 92.69 166 LEU A CA 1
ATOM 1344 C C . LEU A 1 166 ? -6.004 -13.300 2.570 1.00 92.69 166 LEU A C 1
ATOM 1346 O O . LEU A 1 166 ? -6.988 -14.024 2.685 1.00 92.69 166 LEU A O 1
ATOM 1350 N N . LEU A 1 167 ? -4.755 -13.755 2.641 1.00 92.12 167 LEU A N 1
ATOM 1351 C CA . LEU A 1 167 ? -4.430 -15.153 2.921 1.00 92.12 167 LEU A CA 1
ATOM 1352 C C . LEU A 1 167 ? -4.420 -15.457 4.422 1.00 92.12 167 LEU A C 1
ATOM 1354 O O . LEU A 1 167 ? -4.741 -16.573 4.816 1.00 92.12 167 LEU A O 1
ATOM 1358 N N . THR A 1 168 ? -4.079 -14.477 5.261 1.00 90.69 168 THR A N 1
ATOM 1359 C CA . THR A 1 168 ? -3.954 -14.678 6.710 1.00 90.69 168 THR A CA 1
ATOM 1360 C C . THR A 1 168 ? -5.243 -14.381 7.485 1.00 90.69 168 THR A C 1
ATOM 1362 O O . THR A 1 168 ? -5.503 -15.050 8.482 1.00 90.69 168 THR A O 1
ATOM 1365 N N . ASP A 1 169 ? -6.060 -13.403 7.071 1.00 90.25 169 ASP A N 1
ATOM 1366 C CA . ASP A 1 169 ? -7.226 -12.956 7.848 1.00 90.25 169 ASP A CA 1
ATOM 1367 C C . ASP A 1 169 ? -8.536 -12.942 7.035 1.00 90.25 169 ASP A C 1
ATOM 1369 O O . ASP A 1 169 ? -8.742 -12.139 6.120 1.00 90.25 169 ASP A O 1
ATOM 1373 N N . SER A 1 170 ? -9.488 -13.783 7.452 1.00 89.50 170 SER A N 1
ATOM 1374 C CA . SER A 1 170 ? -10.847 -13.872 6.886 1.00 89.50 170 SER A CA 1
ATOM 1375 C C . SER A 1 170 ? -11.665 -12.569 6.978 1.00 89.50 170 SER A C 1
ATOM 1377 O O . SER A 1 170 ? -12.614 -12.357 6.208 1.00 89.50 170 SER A O 1
ATOM 1379 N N . LYS A 1 171 ? -11.302 -11.646 7.880 1.00 90.50 171 LYS A N 1
ATOM 1380 C CA . LYS A 1 171 ? -11.945 -10.324 7.982 1.00 90.50 171 LYS A CA 1
ATOM 1381 C C . LYS A 1 171 ? -11.735 -9.505 6.708 1.00 90.50 171 LYS A C 1
ATOM 1383 O O . LYS A 1 171 ? -12.649 -8.801 6.273 1.00 90.50 171 LYS A O 1
ATOM 1388 N N . ALA A 1 172 ? -10.565 -9.629 6.078 1.00 89.56 172 ALA A N 1
ATOM 1389 C CA . ALA A 1 172 ? -10.244 -8.935 4.833 1.00 89.56 172 ALA A CA 1
ATOM 1390 C C . ALA A 1 172 ? -11.122 -9.410 3.675 1.00 89.56 172 ALA A C 1
ATOM 1392 O O . ALA A 1 172 ? -11.707 -8.598 2.955 1.00 89.56 172 ALA A O 1
ATOM 1393 N N . GLU A 1 173 ? -11.270 -10.729 3.548 1.00 90.81 173 GLU A N 1
ATOM 1394 C CA . GLU A 1 173 ? -12.171 -11.364 2.587 1.00 90.81 173 GLU A CA 1
ATOM 1395 C C . GLU A 1 173 ? -13.607 -10.848 2.758 1.00 90.81 173 GLU A C 1
ATOM 1397 O O . GLU A 1 173 ? -14.252 -10.444 1.786 1.00 90.81 173 GLU A O 1
ATOM 1402 N N . THR A 1 174 ? -14.091 -10.783 3.999 1.00 91.25 174 THR A N 1
ATOM 1403 C CA . THR A 1 174 ? -15.435 -10.279 4.306 1.00 91.25 174 THR A CA 1
ATOM 1404 C C . THR A 1 174 ? -15.613 -8.825 3.858 1.00 91.25 174 THR A C 1
ATOM 1406 O O . THR A 1 174 ? -16.618 -8.502 3.226 1.00 91.25 174 THR A O 1
ATOM 1409 N N . LEU A 1 175 ? -14.637 -7.946 4.119 1.00 90.06 175 LEU A N 1
ATOM 1410 C CA . LEU A 1 175 ? -14.685 -6.539 3.697 1.00 90.06 175 LEU A CA 1
ATOM 1411 C C . LEU A 1 175 ? -14.718 -6.382 2.170 1.00 90.06 175 LEU A C 1
ATOM 1413 O O . LEU A 1 175 ? -15.481 -5.556 1.652 1.00 90.06 175 LEU A O 1
ATOM 1417 N N . ILE A 1 176 ? -13.932 -7.184 1.442 1.00 89.75 176 ILE A N 1
ATOM 1418 C CA . ILE A 1 176 ? -13.941 -7.193 -0.028 1.00 89.75 176 ILE A CA 1
ATOM 1419 C C . ILE A 1 176 ? -15.298 -7.665 -0.549 1.00 89.75 176 ILE A C 1
ATOM 1421 O O . ILE A 1 176 ? -15.902 -6.996 -1.396 1.00 89.75 176 ILE A O 1
ATOM 1425 N N . LYS A 1 177 ? -15.807 -8.786 -0.028 1.00 88.62 177 LYS A N 1
ATOM 1426 C CA . LYS A 1 177 ? -17.092 -9.364 -0.448 1.00 88.62 177 LYS A CA 1
ATOM 1427 C C . LYS A 1 177 ? -18.271 -8.445 -0.124 1.00 88.62 177 LYS A C 1
ATOM 1429 O O . LYS A 1 177 ? -19.162 -8.293 -0.957 1.00 88.62 177 LYS A O 1
ATOM 1434 N N . ALA A 1 178 ? -18.218 -7.739 1.005 1.00 87.38 178 ALA A N 1
ATOM 1435 C CA . ALA A 1 178 ? -19.188 -6.717 1.400 1.00 87.38 178 ALA A CA 1
ATOM 1436 C C . ALA A 1 178 ? -19.051 -5.387 0.626 1.00 87.38 178 ALA A C 1
ATOM 1438 O O . ALA A 1 178 ? -19.771 -4.432 0.913 1.00 87.38 178 ALA A O 1
ATOM 1439 N N . LYS A 1 179 ? -18.142 -5.293 -0.359 1.00 86.25 179 LYS A N 1
ATOM 1440 C CA . LYS A 1 179 ? -17.893 -4.092 -1.182 1.00 86.25 179 LYS A CA 1
ATOM 1441 C C . LYS A 1 179 ? -17.466 -2.854 -0.369 1.00 86.25 179 LYS A C 1
ATOM 1443 O O . LYS A 1 179 ? -17.626 -1.725 -0.839 1.00 86.25 179 LYS A O 1
ATOM 1448 N N . GLN A 1 180 ? -16.858 -3.045 0.804 1.00 85.75 180 GLN A N 1
ATOM 1449 C CA . GLN A 1 180 ? -16.351 -1.977 1.682 1.00 85.75 180 GLN A CA 1
ATOM 1450 C C . GLN A 1 180 ? -14.863 -1.682 1.412 1.00 85.75 180 GLN A C 1
ATOM 1452 O O . GLN A 1 180 ? -14.033 -1.616 2.317 1.00 85.75 180 GLN A O 1
ATOM 1457 N N . ALA A 1 181 ? -14.506 -1.490 0.139 1.00 85.00 181 ALA A N 1
ATOM 1458 C CA . ALA A 1 181 ? -13.115 -1.327 -0.300 1.00 85.00 181 ALA A CA 1
ATOM 1459 C C . ALA A 1 181 ? -12.400 -0.106 0.311 1.00 85.00 181 ALA A C 1
ATOM 1461 O O . ALA A 1 181 ? -11.208 -0.159 0.602 1.00 85.00 181 ALA A O 1
ATOM 1462 N N . LYS A 1 182 ? -13.124 1.002 0.520 1.00 87.56 182 LYS A N 1
ATOM 1463 C CA . LYS A 1 182 ? -12.563 2.218 1.133 1.00 87.56 182 LYS A CA 1
ATOM 1464 C C . LYS A 1 182 ? -12.180 1.996 2.594 1.00 87.56 182 LYS A C 1
ATOM 1466 O O . LYS A 1 182 ? -11.137 2.471 3.029 1.00 87.56 182 LYS A O 1
ATOM 1471 N N . LEU A 1 183 ? -13.012 1.252 3.322 1.00 87.38 183 LEU A N 1
ATOM 1472 C CA . LEU A 1 183 ? -12.747 0.887 4.706 1.00 87.38 183 LEU A CA 1
ATOM 1473 C C . LEU A 1 183 ? -11.553 -0.064 4.802 1.00 87.38 183 LEU A C 1
ATOM 1475 O O . LEU A 1 183 ? -10.658 0.178 5.606 1.00 87.38 183 LEU A O 1
ATOM 1479 N N . LEU A 1 184 ? -11.491 -1.076 3.928 1.00 89.31 184 LEU A N 1
ATOM 1480 C CA . LEU A 1 184 ? -10.332 -1.967 3.824 1.00 89.31 184 LEU A CA 1
ATOM 1481 C C . LEU A 1 184 ? -9.037 -1.167 3.641 1.00 89.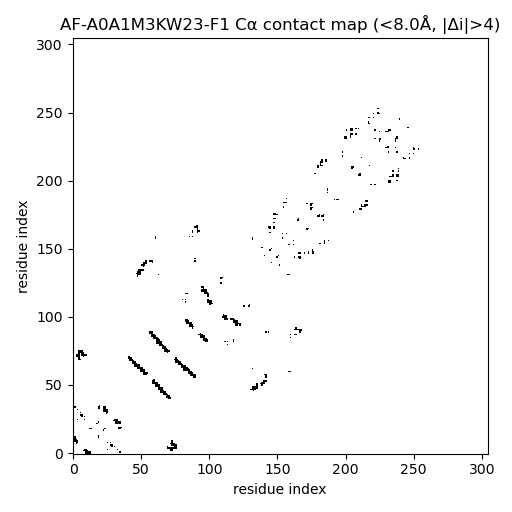31 184 LEU A C 1
ATOM 1483 O O . LEU A 1 184 ? -8.083 -1.363 4.390 1.00 89.31 184 LEU A O 1
ATOM 1487 N N . LYS A 1 185 ? -9.031 -0.226 2.687 1.00 89.31 185 LYS A N 1
ATOM 1488 C CA . LYS A 1 185 ? -7.882 0.644 2.428 1.00 89.31 185 LYS A CA 1
ATOM 1489 C C . LYS A 1 185 ? -7.465 1.413 3.687 1.00 89.31 185 LYS A C 1
ATOM 1491 O O . LYS A 1 185 ? -6.299 1.362 4.054 1.00 89.31 185 LYS A O 1
ATOM 1496 N N . ARG A 1 186 ? -8.406 2.085 4.360 1.00 88.44 186 ARG A N 1
ATOM 1497 C CA . ARG A 1 186 ? -8.116 2.881 5.564 1.00 88.44 186 ARG A CA 1
ATOM 1498 C C . ARG A 1 186 ? -7.515 2.034 6.686 1.00 88.44 186 ARG A C 1
ATOM 1500 O O . ARG A 1 186 ? -6.546 2.465 7.301 1.00 88.44 186 ARG A O 1
ATOM 1507 N N . ILE A 1 187 ? -8.064 0.843 6.926 1.00 87.56 187 ILE A N 1
ATOM 1508 C CA . ILE A 1 187 ? -7.571 -0.068 7.970 1.00 87.56 187 ILE A CA 1
ATOM 1509 C C . ILE A 1 187 ? -6.156 -0.557 7.636 1.00 87.56 187 ILE A C 1
ATOM 1511 O O . ILE A 1 187 ? -5.302 -0.616 8.521 1.00 87.56 187 ILE A O 1
ATOM 1515 N N . MET A 1 188 ? -5.887 -0.868 6.363 1.00 88.19 188 MET A N 1
ATOM 1516 C CA . MET A 1 188 ? -4.541 -1.223 5.908 1.00 88.19 188 MET A CA 1
ATOM 1517 C C . MET A 1 188 ? -3.552 -0.063 6.090 1.00 88.19 188 MET A C 1
ATOM 1519 O O . MET A 1 188 ? -2.467 -0.293 6.618 1.00 88.19 188 MET A O 1
ATOM 1523 N N . ASP A 1 189 ? -3.948 1.170 5.753 1.00 86.25 189 ASP A N 1
ATOM 1524 C CA . ASP A 1 189 ? -3.120 2.374 5.927 1.00 86.25 189 ASP A CA 1
ATOM 1525 C C . ASP A 1 189 ? -2.789 2.648 7.408 1.00 86.25 189 ASP A C 1
ATOM 1527 O O . ASP A 1 189 ? -1.681 3.073 7.726 1.00 86.25 189 ASP A O 1
ATOM 1531 N N . SER A 1 190 ? -3.722 2.382 8.333 1.00 81.94 190 SER A N 1
ATOM 1532 C CA . SER A 1 190 ? -3.504 2.532 9.784 1.00 81.94 190 SER A CA 1
ATOM 1533 C C . SER A 1 190 ? -2.743 1.371 10.439 1.00 81.94 190 SER A C 1
ATOM 1535 O O . SER A 1 190 ? -2.488 1.400 11.642 1.00 81.94 190 SER A O 1
ATOM 1537 N N . GLY A 1 191 ? -2.408 0.332 9.671 1.00 79.88 191 GLY A N 1
ATOM 1538 C CA . GLY A 1 191 ? -1.901 -0.933 10.184 1.00 79.88 191 GLY A CA 1
ATOM 1539 C C . GLY A 1 191 ? -3.037 -1.875 10.591 1.00 79.88 191 GLY A C 1
ATOM 1540 O O . GLY A 1 191 ? -3.856 -1.570 11.457 1.00 79.88 191 GLY A O 1
ATOM 1541 N N . TRP A 1 192 ? -3.044 -3.077 10.007 1.00 82.38 192 TRP A N 1
ATOM 1542 C CA . TRP A 1 192 ? -4.084 -4.110 10.169 1.00 82.38 192 TRP A CA 1
ATOM 1543 C C . TRP A 1 192 ? -4.317 -4.605 11.616 1.00 82.38 192 TRP A C 1
ATOM 1545 O O . TRP A 1 192 ? -5.193 -5.424 11.864 1.00 82.38 192 TRP A O 1
ATOM 1555 N N . LYS A 1 193 ? -3.560 -4.111 12.601 1.00 78.88 193 LYS A N 1
ATOM 1556 C CA . LYS A 1 193 ? -3.658 -4.510 14.014 1.00 78.88 193 LYS A CA 1
ATOM 1557 C C . LYS A 1 193 ? -4.932 -4.008 14.695 1.00 78.88 193 LYS A C 1
ATOM 1559 O O . LYS A 1 193 ? -5.450 -4.667 15.586 1.00 78.88 193 LYS A O 1
ATOM 1564 N N . ASN A 1 194 ? -5.458 -2.864 14.263 1.00 78.06 194 ASN A N 1
ATOM 1565 C CA . ASN A 1 194 ? -6.591 -2.224 14.934 1.00 78.06 194 ASN A CA 1
ATOM 1566 C C . ASN A 1 194 ? -7.954 -2.709 14.423 1.00 78.06 194 ASN A C 1
ATOM 1568 O O . ASN A 1 194 ? -8.980 -2.212 14.875 1.00 78.06 194 ASN A O 1
ATOM 1572 N N . ILE A 1 195 ? -8.004 -3.672 13.496 1.00 83.75 195 ILE A N 1
ATOM 1573 C CA . ILE A 1 195 ? -9.274 -4.118 12.907 1.00 83.75 195 ILE A CA 1
ATOM 1574 C C . ILE A 1 195 ? -10.247 -4.677 13.952 1.00 83.75 195 ILE A C 1
ATOM 1576 O O . ILE A 1 195 ? -11.449 -4.445 13.842 1.00 83.75 195 ILE A O 1
ATOM 1580 N N . ASP A 1 196 ? -9.743 -5.343 14.993 1.00 83.38 196 ASP A N 1
ATOM 1581 C CA . ASP A 1 196 ? -10.571 -5.954 16.039 1.00 83.38 196 ASP A CA 1
ATOM 1582 C C . ASP A 1 196 ? -11.377 -4.926 16.828 1.00 83.38 196 ASP A C 1
ATOM 1584 O O . ASP A 1 196 ? -12.522 -5.183 17.203 1.00 83.38 196 ASP A O 1
ATOM 1588 N N . ASN A 1 197 ? -10.823 -3.722 16.984 1.00 83.38 197 ASN A N 1
ATOM 1589 C CA . ASN A 1 197 ? -11.510 -2.608 17.619 1.00 83.38 197 ASN A CA 1
ATOM 1590 C C . ASN A 1 197 ? -12.767 -2.203 16.841 1.00 83.38 197 ASN A C 1
ATOM 1592 O O . ASN A 1 197 ? -13.800 -1.921 17.445 1.00 83.38 197 ASN A O 1
ATOM 1596 N N . TYR A 1 198 ? -12.700 -2.207 15.514 1.00 84.56 198 TYR A N 1
ATOM 1597 C CA . TYR A 1 198 ? -13.805 -1.774 14.663 1.00 84.56 198 TYR A CA 1
ATOM 1598 C C . TYR A 1 198 ? -14.703 -2.937 14.229 1.00 84.56 198 TYR A C 1
ATOM 1600 O O . TYR A 1 198 ? -15.820 -2.709 13.767 1.00 84.56 198 TYR A O 1
ATOM 1608 N N . TRP A 1 199 ? -14.257 -4.187 14.379 1.00 88.19 199 TRP A N 1
ATOM 1609 C CA . TRP A 1 199 ? -14.887 -5.350 13.752 1.00 88.19 199 TRP A CA 1
ATOM 1610 C C . TRP A 1 199 ? -16.360 -5.535 14.125 1.00 88.19 199 TRP A C 1
ATOM 1612 O O . TRP A 1 199 ? -17.182 -5.821 13.255 1.00 88.19 199 TRP A O 1
ATOM 1622 N N . GLN A 1 200 ? -16.728 -5.330 15.392 1.00 86.75 200 GLN A N 1
ATOM 1623 C CA . GLN A 1 200 ? -18.132 -5.455 15.802 1.00 86.75 200 GLN A CA 1
ATOM 1624 C C . GLN A 1 200 ? -19.013 -4.396 15.131 1.00 86.75 200 GLN A C 1
ATOM 1626 O O . GLN A 1 200 ? -20.059 -4.740 14.577 1.00 86.75 200 GLN A O 1
ATOM 1631 N N . SER A 1 201 ? -18.547 -3.146 15.082 1.00 86.88 201 SER A N 1
ATOM 1632 C CA . SER A 1 201 ? -19.216 -2.054 14.371 1.00 86.88 201 SER A CA 1
ATOM 1633 C C . SER A 1 201 ? -19.339 -2.364 12.874 1.00 86.88 201 SER A C 1
ATOM 1635 O O . SER A 1 201 ? -20.408 -2.224 12.285 1.00 86.88 201 SER A O 1
ATOM 1637 N N . ILE A 1 202 ? -18.278 -2.890 12.257 1.00 87.88 202 ILE A N 1
ATOM 1638 C CA . ILE A 1 202 ? -18.271 -3.292 10.842 1.00 87.88 202 ILE A CA 1
ATOM 1639 C C . ILE A 1 202 ? -19.329 -4.365 10.567 1.00 87.88 202 ILE A C 1
ATOM 1641 O O . ILE A 1 202 ? -20.082 -4.249 9.601 1.00 87.88 202 ILE A O 1
ATOM 1645 N N . ARG A 1 203 ? -19.431 -5.397 11.413 1.00 89.56 203 ARG A N 1
ATOM 1646 C CA . ARG A 1 203 ? -20.440 -6.461 11.256 1.00 89.56 203 ARG A CA 1
ATOM 1647 C C . ARG A 1 203 ? -21.862 -5.906 11.279 1.00 89.56 203 ARG A C 1
ATOM 1649 O O . ARG A 1 203 ? -22.715 -6.395 10.542 1.00 89.56 203 ARG A O 1
ATOM 1656 N N . ILE A 1 204 ? -22.114 -4.891 12.100 1.00 88.38 204 ILE A N 1
ATOM 1657 C CA . ILE A 1 204 ? -23.417 -4.223 12.179 1.00 88.38 204 ILE A CA 1
ATOM 1658 C C . ILE A 1 204 ? -23.676 -3.390 10.926 1.00 88.38 204 ILE A C 1
ATOM 1660 O O . ILE A 1 204 ? -24.756 -3.513 10.352 1.00 88.38 204 ILE A O 1
ATOM 1664 N N . CYS A 1 205 ? -22.686 -2.631 10.443 1.00 87.88 205 CYS A N 1
ATOM 1665 C CA . CYS A 1 205 ? -22.782 -1.933 9.156 1.00 87.88 205 CYS A CA 1
ATOM 1666 C C . CYS A 1 205 ? -23.135 -2.895 8.020 1.00 87.88 205 CYS A C 1
ATOM 1668 O O . CYS A 1 205 ? -24.032 -2.617 7.230 1.00 87.88 205 CYS A O 1
ATOM 1670 N N . ILE A 1 206 ? -22.457 -4.045 7.953 1.00 88.06 206 ILE A N 1
ATOM 1671 C CA . ILE A 1 206 ? -22.700 -5.058 6.920 1.00 88.06 206 ILE A CA 1
ATOM 1672 C C . ILE A 1 206 ? -24.117 -5.629 7.047 1.00 88.06 206 ILE A C 1
ATOM 1674 O O . ILE A 1 206 ? -24.815 -5.731 6.041 1.00 88.06 206 ILE A O 1
ATOM 1678 N N . ARG A 1 207 ? -24.571 -5.951 8.267 1.00 87.06 207 ARG A N 1
ATOM 1679 C CA . ARG A 1 207 ? -25.925 -6.479 8.509 1.00 87.06 207 ARG A CA 1
ATOM 1680 C C . ARG A 1 207 ? -27.022 -5.499 8.090 1.00 87.06 207 ARG A C 1
ATOM 1682 O O . ARG A 1 207 ? -28.020 -5.928 7.530 1.00 87.06 207 ARG A O 1
ATOM 1689 N N . ASN A 1 208 ? -26.817 -4.204 8.323 1.00 86.00 208 ASN A N 1
ATOM 1690 C CA . ASN A 1 208 ? -27.760 -3.147 7.940 1.00 86.00 208 ASN A CA 1
ATOM 1691 C C . ASN A 1 208 ? -27.555 -2.637 6.502 1.00 86.00 208 ASN A C 1
ATOM 1693 O O . ASN A 1 208 ? -28.142 -1.629 6.123 1.00 86.00 208 ASN A O 1
ATOM 1697 N N . ASN A 1 209 ? -26.703 -3.293 5.704 1.00 84.62 209 ASN A N 1
ATOM 1698 C CA . ASN A 1 209 ? -26.357 -2.887 4.339 1.00 84.62 209 ASN A CA 1
ATOM 1699 C C . ASN A 1 209 ? -25.863 -1.424 4.225 1.00 84.62 209 ASN A C 1
ATOM 1701 O O . ASN A 1 209 ? -26.031 -0.760 3.199 1.00 84.62 209 ASN A O 1
ATOM 1705 N N . TYR A 1 210 ? -25.231 -0.911 5.283 1.00 84.31 210 TYR A N 1
ATOM 1706 C CA . TYR A 1 210 ? -24.745 0.461 5.353 1.00 84.31 210 TYR A CA 1
ATOM 1707 C C . TYR A 1 210 ? -23.404 0.599 4.624 1.00 84.31 210 TYR A C 1
ATOM 1709 O O . TYR A 1 210 ? -22.391 -0.001 4.999 1.00 84.31 210 TYR A O 1
ATOM 1717 N N . LYS A 1 211 ? -23.374 1.409 3.559 1.00 82.69 211 LYS A N 1
ATOM 1718 C CA . LYS A 1 211 ? -22.170 1.633 2.749 1.00 82.69 211 LYS A CA 1
ATOM 1719 C C . LYS A 1 211 ? -21.385 2.843 3.247 1.00 82.69 211 LYS A C 1
ATOM 1721 O O . LYS A 1 211 ? -21.807 3.984 3.067 1.00 82.69 211 LYS A O 1
ATOM 1726 N N . ILE A 1 212 ? -20.191 2.599 3.781 1.00 83.50 212 ILE A N 1
ATOM 1727 C CA . ILE A 1 212 ? -19.336 3.655 4.326 1.00 83.50 212 ILE A CA 1
ATOM 1728 C C . ILE A 1 212 ? -18.675 4.402 3.159 1.00 83.50 212 ILE A C 1
ATOM 1730 O O . ILE A 1 212 ? -17.810 3.873 2.454 1.00 83.50 212 ILE A O 1
ATOM 1734 N N . LYS A 1 213 ? -19.121 5.639 2.909 1.00 81.56 213 LYS A N 1
ATOM 1735 C CA . LYS A 1 213 ? -18.586 6.490 1.830 1.00 81.56 213 LYS A CA 1
ATOM 1736 C C . LYS A 1 213 ? -17.230 7.094 2.189 1.00 81.56 213 LYS A C 1
ATOM 1738 O O . LYS A 1 213 ? -16.361 7.148 1.312 1.00 81.56 213 LYS A O 1
ATOM 1743 N N . ASP A 1 214 ? -17.078 7.519 3.439 1.00 85.00 214 ASP A N 1
ATOM 1744 C CA . ASP A 1 214 ? -15.855 8.078 4.008 1.00 85.00 214 ASP A CA 1
ATOM 1745 C C . ASP A 1 214 ? -15.401 7.203 5.178 1.00 85.00 214 ASP A C 1
ATOM 1747 O O . ASP A 1 214 ? -16.023 7.176 6.237 1.00 85.00 214 ASP A O 1
ATOM 1751 N N . ALA A 1 215 ? -14.350 6.421 4.937 1.00 85.31 215 ALA A N 1
ATOM 1752 C CA . ALA A 1 215 ? -13.831 5.485 5.922 1.00 85.31 215 ALA A CA 1
ATOM 1753 C C . ALA A 1 215 ? -13.029 6.179 7.024 1.00 85.31 215 ALA A C 1
ATOM 1755 O O . ALA A 1 215 ? -12.999 5.675 8.140 1.00 85.31 215 ALA A O 1
ATOM 1756 N N . THR A 1 216 ? -12.388 7.312 6.726 1.00 86.12 216 THR A N 1
ATOM 1757 C CA . THR A 1 216 ? -11.589 8.041 7.716 1.00 86.12 216 THR A CA 1
ATOM 1758 C C . THR A 1 216 ? -12.514 8.658 8.749 1.00 86.12 216 THR A C 1
ATOM 1760 O O . THR A 1 216 ? -12.407 8.333 9.927 1.00 86.12 216 THR A O 1
ATOM 1763 N N . LEU A 1 217 ? -13.497 9.428 8.278 1.00 86.00 217 LEU A N 1
ATOM 1764 C CA . LEU A 1 217 ? -14.466 10.093 9.142 1.00 86.00 217 LEU A CA 1
ATOM 1765 C C . LEU A 1 217 ? -15.288 9.081 9.957 1.00 86.00 217 LEU A C 1
ATOM 1767 O O . LEU A 1 217 ? -15.598 9.323 11.120 1.00 86.00 217 LEU A O 1
ATOM 1771 N N . TRP A 1 218 ? -15.602 7.916 9.378 1.00 88.44 218 TRP A N 1
ATOM 1772 C CA . TRP A 1 218 ? -16.286 6.849 10.109 1.00 88.44 218 TRP A CA 1
ATOM 1773 C C . TRP A 1 218 ? -15.420 6.236 11.216 1.00 88.44 218 TRP A C 1
ATOM 1775 O O . TRP A 1 218 ? -15.922 6.056 12.321 1.00 88.44 218 TRP A O 1
ATOM 1785 N N . CYS A 1 219 ? -14.142 5.930 10.962 1.00 86.12 219 CYS A N 1
ATOM 1786 C CA . CYS A 1 219 ? -13.255 5.413 12.010 1.00 86.12 219 CYS A CA 1
ATOM 1787 C C . CYS A 1 219 ? -13.113 6.415 13.164 1.00 86.12 219 CYS A C 1
ATOM 1789 O O . CYS A 1 219 ? -13.302 6.028 14.316 1.00 86.12 219 CYS A O 1
ATOM 1791 N N . ASP A 1 220 ? -12.886 7.693 12.849 1.00 85.44 220 ASP A N 1
ATOM 1792 C CA . ASP A 1 220 ? -12.749 8.755 13.852 1.00 85.44 220 ASP A CA 1
ATOM 1793 C C . ASP A 1 220 ? -14.042 8.904 14.673 1.00 85.44 220 ASP A C 1
ATOM 1795 O O . ASP A 1 220 ? -14.014 9.004 15.899 1.00 85.44 220 ASP A O 1
ATOM 1799 N N . TYR A 1 221 ? -15.202 8.822 14.017 1.00 85.69 221 TYR A N 1
ATOM 1800 C CA . TYR A 1 221 ? -16.501 8.816 14.684 1.00 85.69 221 TYR A CA 1
ATOM 1801 C C . TYR A 1 221 ? -16.689 7.620 15.633 1.00 85.69 221 TYR A C 1
ATOM 1803 O O . TYR A 1 221 ? -17.178 7.791 16.752 1.00 85.69 221 TYR A O 1
ATOM 1811 N N . ILE A 1 222 ? -16.279 6.412 15.235 1.00 85.94 222 ILE A N 1
ATOM 1812 C CA . ILE A 1 222 ? -16.336 5.231 16.111 1.00 85.94 222 ILE A CA 1
ATOM 1813 C C . ILE A 1 222 ? -15.408 5.396 17.321 1.00 85.94 222 ILE A C 1
ATOM 1815 O O . ILE A 1 222 ? -15.784 5.016 18.434 1.00 85.94 222 ILE A O 1
ATOM 1819 N N . ASP A 1 223 ? -14.236 5.998 17.135 1.00 86.06 223 ASP A N 1
ATOM 1820 C CA . ASP A 1 223 ? -13.313 6.288 18.233 1.00 86.06 223 ASP A CA 1
ATOM 1821 C C . ASP A 1 223 ? -13.886 7.345 19.191 1.00 86.06 223 ASP A C 1
ATOM 1823 O O . ASP A 1 223 ? -13.770 7.196 20.411 1.00 86.06 223 ASP A O 1
ATOM 1827 N N . LEU A 1 224 ? -14.605 8.351 18.679 1.00 85.19 224 LEU A N 1
ATOM 1828 C CA . LEU A 1 224 ? -15.366 9.293 19.509 1.00 85.19 224 LEU A CA 1
ATOM 1829 C C . LEU A 1 224 ? -16.466 8.583 20.306 1.00 85.19 224 LEU A C 1
ATOM 1831 O O . LEU A 1 224 ? -16.601 8.807 21.509 1.00 85.19 224 LEU A O 1
ATOM 1835 N N . LEU A 1 225 ? -17.242 7.702 19.674 1.00 85.88 225 LEU A N 1
ATOM 1836 C CA . LEU A 1 225 ? -18.281 6.934 20.366 1.00 85.88 225 LEU A CA 1
ATOM 1837 C C . LEU A 1 225 ? -17.697 6.061 21.480 1.00 85.88 225 LEU A C 1
ATOM 1839 O O . LEU A 1 225 ? -18.277 5.991 22.566 1.00 85.88 225 LEU A O 1
ATOM 1843 N N . ARG A 1 226 ? -16.533 5.453 21.237 1.00 85.50 226 ARG A N 1
ATOM 1844 C CA . ARG A 1 226 ? -15.790 4.692 22.242 1.00 85.50 226 ARG A CA 1
ATOM 1845 C C . ARG A 1 226 ? -15.337 5.573 23.402 1.00 85.50 226 ARG A C 1
ATOM 1847 O O . ARG A 1 226 ? -15.528 5.181 24.549 1.00 85.50 226 ARG A O 1
ATOM 1854 N N . PHE A 1 227 ? -14.788 6.753 23.115 1.00 84.56 227 PHE A N 1
ATOM 1855 C CA . PHE A 1 227 ? -14.364 7.717 24.135 1.00 84.56 227 PHE A CA 1
ATOM 1856 C C . PHE A 1 227 ? -15.524 8.127 25.053 1.00 84.56 227 PHE A C 1
ATOM 1858 O O . PHE A 1 227 ? -15.366 8.190 26.266 1.00 84.56 227 PHE A O 1
ATOM 1865 N N . PHE A 1 228 ? -16.722 8.319 24.495 1.00 84.31 228 PHE A N 1
ATOM 1866 C CA . PHE A 1 228 ? -17.930 8.623 25.269 1.00 84.31 228 PHE A CA 1
ATOM 1867 C C . PHE A 1 228 ? -18.633 7.394 25.874 1.00 84.31 228 PHE A C 1
ATOM 1869 O O . PHE A 1 228 ? -19.752 7.533 26.378 1.00 84.31 228 PHE A O 1
ATOM 1876 N N . GLY A 1 229 ? -18.036 6.199 25.793 1.00 81.38 229 GLY A N 1
ATOM 1877 C CA . GLY A 1 229 ? -18.596 4.962 26.345 1.00 81.38 229 GLY A CA 1
ATOM 1878 C C . GLY A 1 229 ? -19.928 4.541 25.716 1.00 81.38 229 GLY A C 1
ATOM 1879 O O . GLY A 1 229 ? -20.758 3.920 26.378 1.00 81.38 229 GLY A O 1
ATOM 1880 N N . LYS A 1 230 ? -20.190 4.925 24.461 1.00 82.81 230 LYS A N 1
ATOM 1881 C CA . LYS A 1 230 ? -21.427 4.561 23.757 1.00 82.81 230 LYS A CA 1
ATOM 1882 C C . LYS A 1 230 ? -21.357 3.136 23.220 1.00 82.81 230 LYS A C 1
ATOM 1884 O O . LYS A 1 230 ? -20.293 2.636 22.865 1.00 82.81 230 LYS A O 1
ATOM 1889 N N . ASP A 1 231 ? -22.520 2.491 23.146 1.00 79.81 231 ASP A N 1
ATOM 1890 C CA . ASP A 1 231 ? -22.616 1.107 22.697 1.00 79.81 231 ASP A CA 1
ATOM 1891 C C . ASP A 1 231 ? -22.364 0.985 21.185 1.00 79.81 231 ASP A C 1
ATOM 1893 O O . ASP A 1 231 ? -23.218 1.300 20.353 1.00 79.81 231 ASP A O 1
ATOM 1897 N N . LEU A 1 232 ? -21.182 0.473 20.842 1.00 79.25 232 LEU A N 1
ATOM 1898 C CA . LEU A 1 232 ? -20.757 0.175 19.473 1.00 79.25 232 LEU A CA 1
ATOM 1899 C C . LEU A 1 232 ? -21.456 -1.059 18.880 1.00 79.25 232 LEU A C 1
ATOM 1901 O O . LEU A 1 232 ? -21.204 -1.414 17.729 1.00 79.25 232 LEU A O 1
ATOM 1905 N N . ARG A 1 233 ? -22.314 -1.743 19.647 1.00 78.62 233 ARG A N 1
ATOM 1906 C CA . ARG A 1 233 ? -23.119 -2.868 19.163 1.00 78.62 233 ARG A CA 1
ATOM 1907 C C . ARG A 1 233 ? -24.502 -2.456 18.662 1.00 78.62 233 ARG A C 1
ATOM 1909 O O . ARG A 1 233 ? -25.217 -3.283 18.093 1.00 78.62 233 ARG A O 1
ATOM 1916 N N . ASN A 1 234 ? -24.870 -1.189 18.821 1.00 81.75 234 ASN A N 1
ATOM 1917 C CA . ASN A 1 234 ? -26.167 -0.685 18.403 1.00 81.75 234 ASN A CA 1
ATOM 1918 C C . ASN A 1 234 ? -26.092 -0.029 17.014 1.00 81.75 234 ASN A C 1
ATOM 1920 O O . ASN A 1 234 ? -25.292 0.875 16.761 1.00 81.75 234 ASN A O 1
ATOM 1924 N N . ALA A 1 235 ? -26.980 -0.466 16.117 1.00 80.00 235 ALA A N 1
ATOM 1925 C CA . ALA A 1 235 ? -27.103 0.048 14.756 1.00 80.00 235 ALA A CA 1
ATOM 1926 C C . ALA A 1 235 ? -27.327 1.566 14.704 1.00 80.00 235 ALA A C 1
ATOM 1928 O O . ALA A 1 235 ? -26.761 2.225 13.837 1.00 80.00 235 ALA A O 1
ATOM 1929 N N . LYS A 1 236 ? -28.078 2.120 15.666 1.00 79.31 236 LYS A N 1
ATOM 1930 C CA . LYS A 1 236 ? -28.396 3.553 15.732 1.00 79.31 236 LYS A CA 1
ATOM 1931 C C . LYS A 1 236 ? -27.151 4.432 15.836 1.00 79.31 236 LYS A C 1
ATOM 1933 O O . LYS A 1 236 ? -27.136 5.528 15.292 1.00 79.31 236 LYS A O 1
ATOM 1938 N N . TYR A 1 237 ? -26.125 3.962 16.544 1.00 75.69 237 TYR A N 1
ATOM 1939 C CA . TYR A 1 237 ? -24.880 4.713 16.695 1.00 75.69 237 TYR A CA 1
ATOM 1940 C C . TYR A 1 237 ? -23.913 4.423 15.557 1.00 75.69 237 TYR A C 1
ATOM 1942 O O . TYR A 1 237 ? -23.240 5.317 15.084 1.00 75.69 237 TYR A O 1
ATOM 1950 N N . VAL A 1 238 ? -23.833 3.180 15.094 1.00 80.31 238 VAL A N 1
ATOM 1951 C CA . VAL A 1 238 ? -22.809 2.777 14.122 1.00 80.31 238 VAL A CA 1
ATOM 1952 C C . VAL A 1 238 ? -23.163 3.157 12.676 1.00 80.31 238 VAL A C 1
ATOM 1954 O O . VAL A 1 238 ? -22.263 3.363 11.855 1.00 80.31 238 VAL A O 1
ATOM 1957 N N . CYS A 1 239 ? -24.459 3.251 12.362 1.00 80.06 239 CYS A N 1
ATOM 1958 C CA . CYS A 1 239 ? -24.992 3.534 11.027 1.00 80.06 239 CYS A CA 1
ATOM 1959 C C . CYS A 1 239 ? -25.827 4.832 11.021 1.00 80.06 239 CYS A C 1
ATOM 1961 O O . CYS A 1 239 ? -27.046 4.758 10.877 1.00 80.06 239 CYS A O 1
ATOM 1963 N N . PRO A 1 240 ? -25.217 6.016 11.203 1.00 79.88 240 PRO A N 1
ATOM 1964 C CA . PRO A 1 240 ? -25.950 7.276 11.128 1.00 79.88 240 PRO A CA 1
ATOM 1965 C C . PRO A 1 240 ? -26.351 7.606 9.682 1.00 79.88 240 PRO A C 1
ATOM 1967 O O . PRO A 1 240 ? -25.541 7.460 8.766 1.00 79.88 240 PRO A O 1
ATOM 1970 N N . ASP A 1 241 ? -27.562 8.132 9.481 1.00 77.69 241 ASP A N 1
ATOM 1971 C CA . ASP A 1 241 ? -28.040 8.575 8.159 1.00 77.69 241 ASP A CA 1
ATOM 1972 C C . ASP A 1 241 ? -27.175 9.712 7.590 1.00 77.69 241 ASP A C 1
ATOM 1974 O O . ASP A 1 241 ? -26.866 9.751 6.396 1.00 77.69 241 ASP A O 1
ATOM 1978 N N . ASN A 1 242 ? -26.725 10.617 8.468 1.00 81.69 242 ASN A N 1
ATOM 1979 C CA . ASN A 1 242 ? -25.771 11.673 8.148 1.00 81.69 242 ASN A CA 1
ATOM 1980 C C . ASN A 1 242 ? -24.526 11.569 9.035 1.00 81.69 242 ASN A C 1
ATOM 1982 O O . ASN A 1 242 ? -24.418 12.203 10.085 1.00 81.69 242 ASN A O 1
ATOM 1986 N N . LEU A 1 243 ? -23.561 10.777 8.566 1.00 82.31 243 LEU A N 1
ATOM 1987 C CA . LEU A 1 243 ? -22.295 10.543 9.256 1.00 82.31 243 LEU A CA 1
ATOM 1988 C C . LEU A 1 243 ? -21.538 11.838 9.595 1.00 82.31 243 LEU A C 1
ATOM 1990 O O . LEU A 1 243 ? -20.957 11.928 10.670 1.00 82.31 243 LEU A O 1
ATOM 1994 N N . LYS A 1 244 ? -21.555 12.842 8.708 1.00 81.88 244 LYS A N 1
ATOM 1995 C CA . LYS A 1 244 ? -20.818 14.094 8.921 1.00 81.88 244 LYS A CA 1
ATOM 1996 C C . LYS A 1 244 ? -21.436 14.929 10.042 1.00 81.88 244 LYS A C 1
ATOM 1998 O O . LYS A 1 244 ? -20.718 15.375 10.926 1.00 81.88 244 LYS A O 1
ATOM 2003 N N . ALA A 1 245 ? -22.759 15.086 10.038 1.00 81.50 245 ALA A N 1
ATOM 2004 C CA . ALA A 1 245 ? -23.450 15.857 11.070 1.00 81.50 245 ALA A CA 1
ATOM 2005 C C . ALA A 1 245 ? -23.277 15.236 12.466 1.00 81.50 245 ALA A C 1
ATOM 2007 O O . ALA A 1 245 ? -22.996 15.946 13.431 1.00 81.50 245 ALA A O 1
ATOM 2008 N N . GLU A 1 246 ? -23.393 13.908 12.572 1.00 82.50 246 GLU A N 1
ATOM 2009 C CA . GLU A 1 246 ? -23.170 13.221 13.846 1.00 82.50 246 GLU A CA 1
ATOM 2010 C C . GLU A 1 246 ? -21.701 13.290 14.270 1.00 82.50 246 GLU A C 1
ATOM 2012 O O . GLU A 1 246 ? -21.419 13.609 15.423 1.00 82.50 246 GLU A O 1
ATOM 2017 N N . HIS A 1 247 ? -20.752 13.093 13.354 1.00 85.75 247 HIS A N 1
ATOM 2018 C CA . HIS A 1 247 ? -19.335 13.305 13.646 1.00 85.75 247 HIS A CA 1
ATOM 2019 C C . HIS A 1 247 ? -19.073 14.709 14.214 1.00 85.75 247 HIS A C 1
ATOM 2021 O O . HIS A 1 247 ? -18.520 14.828 15.307 1.00 85.75 247 HIS A O 1
ATOM 2027 N N . ASP A 1 248 ? -19.541 15.761 13.541 1.00 82.50 248 ASP A N 1
ATOM 2028 C CA . ASP A 1 248 ? -19.301 17.152 13.943 1.00 82.50 248 ASP A CA 1
ATOM 2029 C C . ASP A 1 248 ? -19.929 17.468 15.311 1.00 82.50 248 ASP A C 1
ATOM 2031 O O . ASP A 1 248 ? -19.323 18.142 16.150 1.00 82.50 248 ASP A O 1
ATOM 2035 N N . ARG A 1 249 ? -21.102 16.895 15.602 1.00 84.56 249 ARG A N 1
ATOM 2036 C CA . ARG A 1 249 ? -21.745 16.981 16.920 1.00 84.56 249 ARG A CA 1
ATOM 2037 C C . ARG A 1 249 ? -20.885 16.360 18.024 1.00 84.56 249 ARG A C 1
ATOM 2039 O O . ARG A 1 249 ? -20.753 16.945 19.103 1.00 84.56 249 ARG A O 1
ATOM 2046 N N . TYR A 1 250 ? -20.317 15.178 17.785 1.00 82.06 250 TYR A N 1
ATOM 2047 C CA . TYR A 1 250 ? -19.475 14.491 18.767 1.00 82.06 250 TYR A CA 1
ATOM 2048 C C . TYR A 1 250 ? -18.089 15.133 18.906 1.00 82.06 250 TYR A C 1
ATOM 2050 O O . TYR A 1 250 ? -17.570 15.185 20.022 1.00 82.06 250 TYR A O 1
ATOM 2058 N N . VAL A 1 251 ? -17.532 15.702 17.834 1.00 83.25 251 VAL A N 1
ATOM 2059 C CA . VAL A 1 251 ? -16.315 16.528 17.893 1.00 83.25 251 VAL A CA 1
ATOM 2060 C C . VAL A 1 251 ? -16.551 17.764 18.755 1.00 83.25 251 VAL A C 1
ATOM 2062 O O . VAL A 1 251 ? -15.779 18.015 19.677 1.00 83.25 251 VAL A O 1
ATOM 2065 N N . ALA A 1 252 ? -17.651 18.492 18.539 1.00 83.69 252 ALA A N 1
ATOM 2066 C CA . ALA A 1 252 ? -17.999 19.652 19.360 1.00 83.69 252 ALA A CA 1
ATOM 2067 C C . ALA A 1 252 ? -18.195 19.272 20.836 1.00 83.69 252 ALA A C 1
ATOM 2069 O O . ALA A 1 252 ? -17.806 20.016 21.738 1.00 83.69 252 ALA A O 1
ATOM 2070 N N . LYS A 1 253 ? -18.766 18.091 21.102 1.00 83.62 253 LYS A N 1
ATOM 2071 C CA . LYS A 1 253 ? -18.901 17.570 22.465 1.00 83.62 253 LYS A CA 1
ATOM 2072 C C . LYS A 1 253 ? -17.544 17.254 23.096 1.00 83.62 253 LYS A C 1
ATOM 2074 O O . LYS A 1 253 ? -17.352 17.549 24.272 1.00 83.62 253 LYS A O 1
ATOM 2079 N N . LYS A 1 254 ? -16.615 16.677 22.330 1.00 83.12 254 LYS A N 1
ATOM 2080 C CA . LYS A 1 254 ? -15.266 16.364 22.811 1.00 83.12 254 LYS A CA 1
ATOM 2081 C C . LYS A 1 254 ? -14.472 17.635 23.086 1.00 83.12 254 LYS A C 1
ATOM 2083 O O . LYS A 1 254 ? -13.922 17.755 24.166 1.00 83.12 254 LYS A O 1
ATOM 2088 N N . ALA A 1 255 ? -14.530 18.619 22.191 1.00 80.75 255 ALA A N 1
ATOM 2089 C CA . ALA A 1 255 ? -13.886 19.913 22.396 1.00 80.75 255 ALA A CA 1
ATOM 2090 C C . ALA A 1 255 ? -14.357 20.604 23.690 1.00 80.75 255 ALA A C 1
ATOM 2092 O O . ALA A 1 255 ? -13.545 21.174 24.409 1.00 80.75 255 ALA A O 1
ATOM 2093 N N . LYS A 1 256 ? -15.653 20.511 24.026 1.00 82.38 256 LYS A N 1
ATOM 2094 C CA . LYS A 1 256 ? -16.178 21.026 25.302 1.00 82.38 256 LYS A CA 1
ATOM 2095 C C . LYS A 1 256 ? -15.647 20.259 26.515 1.00 82.38 256 LYS A C 1
ATOM 2097 O O . LYS A 1 256 ? -15.306 20.889 27.508 1.00 82.38 256 LYS A O 1
ATOM 2102 N N . ALA A 1 257 ? -15.581 18.931 26.432 1.00 78.12 257 ALA A N 1
ATOM 2103 C CA . ALA A 1 257 ? -15.058 18.096 27.513 1.00 78.12 257 ALA A CA 1
ATOM 2104 C C . ALA A 1 257 ? -13.555 18.328 27.735 1.00 78.12 257 ALA A C 1
ATOM 2106 O O . ALA A 1 257 ? -13.127 18.498 28.870 1.00 78.12 257 ALA A O 1
ATOM 2107 N N . ASP A 1 258 ? -12.774 18.411 26.657 1.00 77.12 258 ASP A N 1
ATOM 2108 C CA . ASP A 1 258 ? -11.340 18.696 26.721 1.00 77.12 258 ASP A CA 1
ATOM 2109 C C . ASP A 1 258 ? -11.096 20.105 27.288 1.00 77.12 258 ASP A C 1
ATOM 2111 O O . ASP A 1 258 ? -10.242 20.278 28.150 1.00 77.12 258 ASP A O 1
ATOM 2115 N N . ALA A 1 259 ? -11.893 21.107 26.890 1.00 79.50 259 ALA A N 1
ATOM 2116 C CA . ALA A 1 259 ? -11.797 22.458 27.447 1.00 79.50 259 ALA A CA 1
ATOM 2117 C C . ALA A 1 259 ? -12.089 22.499 28.958 1.00 79.50 259 ALA A C 1
ATOM 2119 O O . ALA A 1 259 ? -11.403 23.203 29.694 1.00 79.50 259 ALA A O 1
ATOM 2120 N N . GLN A 1 260 ? -13.079 21.732 29.427 1.00 77.12 260 GLN A N 1
ATOM 2121 C CA . GLN A 1 260 ? -13.377 21.601 30.857 1.00 77.12 260 GLN A CA 1
ATOM 2122 C C . GLN A 1 260 ? -12.231 20.924 31.608 1.00 77.12 260 GLN A C 1
ATOM 2124 O O . GLN A 1 260 ? -11.801 21.433 32.639 1.00 77.12 260 GLN A O 1
ATOM 2129 N N . LEU A 1 261 ? -11.688 19.840 31.052 1.00 79.31 261 LEU A N 1
ATOM 2130 C CA . LEU A 1 261 ? -10.558 19.129 31.638 1.00 79.31 261 LEU A CA 1
ATOM 2131 C C . LEU A 1 261 ? -9.318 20.028 31.746 1.00 79.31 261 LEU A C 1
ATOM 2133 O O . LEU A 1 261 ? -8.610 19.984 32.750 1.00 79.31 261 LEU A O 1
ATOM 2137 N N . GLU A 1 262 ? -9.058 20.876 30.746 1.00 79.88 262 GLU A N 1
ATOM 2138 C CA . GLU A 1 262 ? -7.894 21.760 30.809 1.00 79.88 262 GLU A CA 1
ATOM 2139 C C . GLU A 1 262 ? -8.102 22.898 31.801 1.00 79.88 262 GLU A C 1
ATOM 2141 O O . GLU A 1 262 ? -7.148 23.261 32.484 1.00 79.88 262 GLU A O 1
ATOM 2146 N N . ILE A 1 263 ? -9.327 23.406 31.960 1.00 78.88 263 ILE A N 1
ATOM 2147 C CA . ILE A 1 263 ? -9.652 24.342 33.045 1.00 78.88 263 ILE A CA 1
ATOM 2148 C C . ILE A 1 263 ? -9.414 23.671 34.404 1.00 78.88 263 ILE A C 1
ATOM 2150 O O . ILE A 1 263 ? -8.725 24.244 35.242 1.00 78.88 263 ILE A O 1
ATOM 2154 N N . GLU A 1 264 ? -9.895 22.443 34.607 1.00 78.38 264 GLU A N 1
ATOM 2155 C CA . GLU A 1 264 ? -9.676 21.687 35.849 1.00 78.38 264 GLU A CA 1
ATOM 2156 C C . GLU A 1 264 ? -8.188 21.436 36.122 1.00 78.38 264 GLU A C 1
ATOM 2158 O O . GLU A 1 264 ? -7.723 21.621 37.246 1.00 78.38 264 GLU A O 1
ATOM 2163 N N . LYS A 1 265 ? -7.400 21.083 35.100 1.00 80.00 265 LYS A N 1
ATOM 2164 C CA . LYS A 1 265 ? -5.945 20.925 35.247 1.00 80.00 265 LYS A CA 1
ATOM 2165 C C . LYS A 1 265 ? -5.242 22.238 35.572 1.00 80.00 265 LYS A C 1
ATOM 2167 O O . LYS A 1 265 ? -4.253 22.209 36.302 1.00 80.00 265 LYS A O 1
ATOM 2172 N N . GLN A 1 266 ? -5.683 23.361 35.007 1.00 78.75 266 GLN A N 1
ATOM 2173 C CA . GLN A 1 266 ? -5.106 24.667 35.333 1.00 78.75 266 GLN A CA 1
ATOM 2174 C C . GLN A 1 266 ? -5.456 25.072 36.764 1.00 78.75 266 GLN A C 1
ATOM 2176 O O . GLN A 1 266 ? -4.558 25.472 37.496 1.00 78.75 266 GLN A O 1
ATOM 2181 N N . LEU A 1 267 ? -6.700 24.860 37.198 1.00 78.31 267 LEU A N 1
ATOM 2182 C CA . LEU A 1 267 ? -7.114 25.087 38.585 1.00 78.31 267 LEU A CA 1
ATOM 2183 C C . LEU A 1 267 ? -6.308 24.219 39.561 1.00 78.31 267 LEU A C 1
ATOM 2185 O O . LEU A 1 267 ? -5.727 24.744 40.502 1.00 78.31 267 LEU A O 1
ATOM 2189 N N . ALA A 1 268 ? -6.145 22.924 39.277 1.00 78.06 268 ALA A N 1
ATOM 2190 C CA . ALA A 1 268 ? -5.327 22.036 40.105 1.00 78.06 268 ALA A CA 1
ATOM 2191 C C . ALA A 1 268 ? -3.848 22.469 40.164 1.00 78.06 268 ALA A C 1
ATOM 2193 O O . ALA A 1 268 ? -3.198 22.357 41.205 1.00 78.06 268 ALA A O 1
ATOM 2194 N N . LYS A 1 269 ? -3.298 22.992 39.059 1.00 79.50 269 LYS A N 1
ATOM 2195 C CA . LYS A 1 269 ? -1.945 23.567 39.044 1.00 79.50 269 LYS A CA 1
ATOM 2196 C C . LYS A 1 269 ? -1.865 24.846 39.870 1.00 79.50 269 LYS A C 1
ATOM 2198 O O . LYS A 1 269 ? -0.904 25.005 40.619 1.00 79.50 269 LYS A O 1
ATOM 2203 N N . GLU A 1 270 ? -2.846 25.734 39.760 1.00 77.44 270 GLU A N 1
ATOM 2204 C CA . GLU A 1 270 ? -2.918 26.953 40.568 1.00 77.44 270 GLU A CA 1
ATOM 2205 C C . GLU A 1 270 ? -3.032 26.639 42.061 1.00 77.44 270 GLU A C 1
ATOM 2207 O O . GLU A 1 270 ? -2.320 27.254 42.856 1.00 77.44 270 GLU A O 1
ATOM 2212 N N . ASP A 1 271 ? -3.841 25.653 42.442 1.00 77.31 271 ASP A N 1
ATOM 2213 C CA . ASP A 1 271 ? -3.979 25.204 43.828 1.00 77.31 271 ASP A CA 1
ATOM 2214 C C . ASP A 1 271 ? -2.662 24.618 44.352 1.00 77.31 271 ASP A C 1
ATOM 2216 O O . ASP A 1 271 ? -2.159 25.062 45.386 1.00 77.31 271 ASP A O 1
ATOM 2220 N N . SER A 1 272 ? -2.008 23.743 43.578 1.00 75.69 272 SER A N 1
ATOM 2221 C CA . SER A 1 272 ? -0.685 23.209 43.941 1.00 75.69 272 SER A CA 1
ATOM 2222 C C . SER A 1 272 ? 0.385 24.306 44.077 1.00 75.69 272 SER A C 1
ATOM 2224 O O . SER A 1 272 ? 1.254 24.249 44.949 1.00 75.69 272 SER A O 1
ATOM 2226 N N . PHE A 1 273 ? 0.310 25.356 43.252 1.00 79.38 273 PHE A N 1
ATOM 2227 C CA . PHE A 1 273 ? 1.218 26.498 43.321 1.00 79.38 273 PHE A CA 1
ATOM 2228 C C . PHE A 1 273 ? 0.926 27.392 44.534 1.00 79.38 273 PHE A C 1
ATOM 2230 O O . PHE A 1 273 ? 1.858 27.902 45.162 1.00 79.38 273 PHE A O 1
ATOM 2237 N N . ARG A 1 274 ? -0.348 27.573 44.902 1.00 77.88 274 ARG A N 1
ATOM 2238 C CA . ARG A 1 274 ? -0.757 28.299 46.116 1.00 77.88 274 ARG A CA 1
ATOM 2239 C C . ARG A 1 274 ? -0.284 27.587 47.376 1.00 77.88 274 ARG A C 1
ATOM 2241 O O . ARG A 1 274 ? 0.262 28.251 48.255 1.00 77.88 274 ARG A O 1
ATOM 2248 N N . GLU A 1 275 ? -0.425 26.267 47.441 1.00 81.12 275 GLU A N 1
ATOM 2249 C CA . GLU A 1 275 ? 0.084 25.448 48.547 1.00 81.12 275 GLU A CA 1
ATOM 2250 C C . GLU A 1 275 ? 1.610 25.552 48.667 1.00 81.12 275 GLU A C 1
ATOM 2252 O O . GLU A 1 275 ? 2.130 25.853 49.744 1.00 81.12 275 GLU A O 1
ATOM 2257 N N . ALA A 1 276 ? 2.338 25.418 47.552 1.00 80.19 276 ALA A N 1
ATOM 2258 C CA . ALA A 1 276 ? 3.793 25.579 47.532 1.00 80.19 276 ALA A CA 1
ATOM 2259 C C . ALA A 1 276 ? 4.234 26.993 47.957 1.00 80.19 276 ALA A C 1
ATOM 2261 O O . ALA A 1 276 ? 5.199 27.152 48.710 1.00 80.19 276 ALA A O 1
ATOM 2262 N N . LYS A 1 277 ? 3.508 28.033 47.525 1.00 82.62 277 LYS A N 1
ATOM 2263 C CA . LYS A 1 277 ? 3.762 29.422 47.929 1.00 82.62 277 LYS A CA 1
ATOM 2264 C C . LYS A 1 277 ? 3.482 29.645 49.416 1.00 82.62 277 LYS A C 1
ATOM 2266 O O . LYS A 1 277 ? 4.261 30.338 50.068 1.00 82.62 277 LYS A O 1
ATOM 2271 N N . ALA A 1 278 ? 2.410 29.070 49.958 1.00 80.25 278 ALA A N 1
ATOM 2272 C CA . ALA A 1 278 ? 2.086 29.149 51.381 1.00 80.25 278 ALA A CA 1
ATOM 2273 C C . ALA A 1 278 ? 3.162 28.463 52.236 1.00 80.25 278 ALA A C 1
ATOM 2275 O O . ALA A 1 278 ? 3.636 29.047 53.211 1.00 80.25 278 ALA A O 1
ATOM 2276 N N . HIS A 1 279 ? 3.622 27.282 51.816 1.00 81.62 279 HIS A N 1
ATOM 2277 C CA . HIS A 1 279 ? 4.726 26.574 52.460 1.00 81.62 279 HIS A CA 1
ATOM 2278 C C . HIS A 1 279 ? 6.034 27.385 52.412 1.00 81.62 279 HIS A C 1
ATOM 2280 O O . HIS A 1 279 ? 6.733 27.517 53.416 1.00 81.62 279 HIS A O 1
ATOM 2286 N N . TYR A 1 280 ? 6.347 28.004 51.269 1.00 81.88 280 TYR A N 1
ATOM 2287 C CA . TYR A 1 280 ? 7.514 28.881 51.136 1.00 81.88 280 TYR A CA 1
ATOM 2288 C C . TYR A 1 280 ? 7.418 30.138 52.016 1.00 81.88 280 TYR A C 1
ATOM 2290 O O . TYR A 1 280 ? 8.403 30.541 52.633 1.00 81.88 280 TYR A O 1
ATOM 2298 N N . ALA A 1 281 ? 6.234 30.747 52.117 1.00 79.44 281 ALA A N 1
ATOM 2299 C CA . ALA A 1 281 ? 6.005 31.901 52.980 1.00 79.44 281 ALA A CA 1
ATOM 2300 C C . ALA A 1 281 ? 6.171 31.544 54.468 1.00 79.44 281 ALA A C 1
ATOM 2302 O O . ALA A 1 281 ? 6.836 32.278 55.197 1.00 79.44 281 ALA A O 1
ATOM 2303 N N . GLN A 1 282 ? 5.644 30.397 54.908 1.00 79.06 282 GLN A N 1
ATOM 2304 C CA . GLN A 1 282 ? 5.864 29.889 56.268 1.00 79.06 282 GLN A CA 1
ATOM 2305 C C . GLN A 1 282 ? 7.349 29.626 56.543 1.00 79.06 282 GLN A C 1
ATOM 2307 O O . GLN A 1 282 ? 7.868 30.047 57.576 1.00 79.06 282 GLN A O 1
ATOM 2312 N N . TYR A 1 283 ? 8.055 29.007 55.594 1.00 80.88 283 TYR A N 1
ATOM 2313 C CA . TYR A 1 283 ? 9.499 28.799 55.688 1.00 80.88 283 TYR A CA 1
ATOM 2314 C C . TYR A 1 283 ? 10.272 30.122 55.827 1.00 80.88 283 TYR A C 1
ATOM 2316 O O . TYR A 1 283 ? 11.160 30.231 56.670 1.00 80.88 283 TYR A O 1
ATOM 2324 N N . MET A 1 284 ? 9.916 31.150 55.051 1.00 79.38 284 MET A N 1
ATOM 2325 C CA . MET A 1 284 ? 10.538 32.481 55.125 1.00 79.38 284 MET A CA 1
ATOM 2326 C C . MET A 1 284 ? 10.307 33.170 56.477 1.00 79.38 284 MET A C 1
ATOM 2328 O O . MET A 1 284 ? 11.233 33.779 57.011 1.00 79.38 284 MET A O 1
ATOM 2332 N N . VAL A 1 285 ? 9.106 33.052 57.054 1.00 80.06 285 VAL A N 1
ATOM 2333 C CA . VAL A 1 285 ? 8.797 33.591 58.392 1.00 80.06 285 VAL A CA 1
ATOM 2334 C C . VAL A 1 285 ? 9.577 32.847 59.478 1.00 80.06 285 VAL A C 1
ATOM 2336 O O . VAL A 1 285 ? 10.140 33.473 60.373 1.00 80.06 285 VAL A O 1
ATOM 2339 N N . MET A 1 286 ? 9.671 31.520 59.384 1.00 74.25 286 MET A N 1
ATOM 2340 C CA . MET A 1 286 ? 10.454 30.722 60.329 1.00 74.25 286 MET A CA 1
ATOM 2341 C C . MET A 1 286 ? 11.952 31.045 60.238 1.00 74.25 286 MET A C 1
ATOM 2343 O O . MET A 1 286 ? 12.625 31.164 61.261 1.00 74.25 286 MET A O 1
ATOM 2347 N N . ARG A 1 287 ? 12.466 31.264 59.022 1.00 77.00 287 ARG A N 1
ATOM 2348 C CA . ARG A 1 287 ? 13.854 31.674 58.784 1.00 77.00 287 ARG A CA 1
ATOM 2349 C C . ARG A 1 287 ? 14.156 33.064 59.349 1.00 77.00 287 ARG A C 1
ATOM 2351 O O . ARG A 1 287 ? 15.172 33.222 60.011 1.00 77.00 287 ARG A O 1
ATOM 2358 N N . SER A 1 288 ? 13.266 34.042 59.171 1.00 71.06 288 SER A N 1
ATOM 2359 C CA . SER A 1 288 ? 13.467 35.381 59.744 1.00 71.06 288 SER A CA 1
ATOM 2360 C C . SER A 1 288 ? 13.406 35.392 61.275 1.00 71.06 288 SER A C 1
ATOM 2362 O O . SER A 1 288 ? 14.107 36.176 61.910 1.00 71.06 288 SER A O 1
ATOM 2364 N N . HIS A 1 289 ? 12.612 34.505 61.885 1.00 69.12 289 HIS A N 1
ATOM 2365 C CA . HIS A 1 289 ? 12.607 34.318 63.339 1.00 69.12 289 HIS A CA 1
ATOM 2366 C C . HIS A 1 289 ? 13.922 33.703 63.833 1.00 69.12 289 HIS A C 1
ATOM 2368 O O . HIS A 1 289 ? 14.470 34.183 64.822 1.00 69.12 289 HIS A O 1
ATOM 2374 N N . LEU A 1 290 ? 14.465 32.709 63.122 1.00 63.41 290 LEU A N 1
ATOM 2375 C CA . LEU A 1 290 ? 15.780 32.131 63.420 1.00 63.41 290 LEU A CA 1
ATOM 2376 C C . LEU A 1 290 ? 16.900 33.181 63.315 1.00 63.41 290 LEU A C 1
ATOM 2378 O O . LEU A 1 290 ? 17.691 33.319 64.250 1.00 63.41 290 LEU A O 1
ATOM 2382 N N . ASP A 1 291 ? 16.906 33.980 62.246 1.00 63.56 291 ASP A N 1
ATOM 2383 C CA . ASP A 1 291 ? 17.894 35.045 62.031 1.00 63.56 291 ASP A CA 1
ATOM 2384 C C . ASP A 1 291 ? 17.787 36.157 63.103 1.00 63.56 291 ASP A C 1
ATOM 2386 O O . ASP A 1 291 ? 18.804 36.654 63.589 1.00 63.56 291 ASP A O 1
ATOM 2390 N N . ASN A 1 292 ? 16.574 36.494 63.566 1.00 59.78 292 ASN A N 1
ATOM 2391 C CA . ASN A 1 292 ? 16.374 37.428 64.685 1.00 59.78 292 ASN A CA 1
ATOM 2392 C C . ASN A 1 292 ? 16.802 36.844 66.042 1.00 59.78 292 ASN A C 1
ATOM 2394 O O . ASN A 1 292 ? 17.357 37.569 66.866 1.00 59.78 292 ASN A O 1
ATOM 2398 N N . THR A 1 293 ? 16.594 35.546 66.293 1.00 56.94 293 THR A N 1
ATOM 2399 C CA . THR A 1 293 ? 17.048 34.907 67.545 1.00 56.94 293 THR A CA 1
ATOM 2400 C C . THR A 1 293 ? 18.568 34.772 67.640 1.00 56.94 293 THR A C 1
AT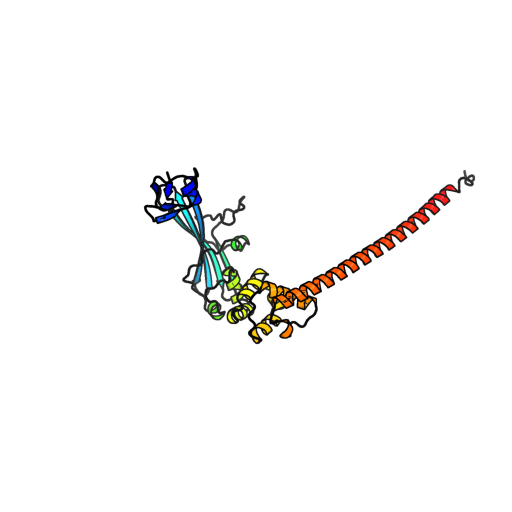OM 2402 O O . THR A 1 293 ? 19.109 34.826 68.743 1.00 56.94 293 THR A O 1
ATOM 2405 N N . GLN A 1 294 ? 19.276 34.672 66.511 1.00 54.44 294 GLN A N 1
ATOM 2406 C CA . GLN A 1 294 ? 20.743 34.709 66.495 1.00 54.44 294 GLN A CA 1
ATOM 2407 C C . GLN A 1 294 ? 21.308 36.114 66.761 1.00 54.44 294 GLN A C 1
ATOM 2409 O O . GLN A 1 294 ? 22.438 36.229 67.228 1.00 54.44 294 GLN A O 1
ATOM 2414 N N . ASN A 1 295 ? 20.525 37.176 66.542 1.00 51.44 295 ASN A N 1
ATOM 2415 C CA . ASN A 1 295 ? 20.966 38.563 66.721 1.00 51.44 295 ASN A CA 1
ATOM 2416 C C . ASN A 1 295 ? 20.674 39.143 68.126 1.00 51.44 295 ASN A C 1
ATOM 2418 O O . ASN A 1 295 ? 21.025 40.287 68.403 1.00 51.44 295 ASN A O 1
ATOM 2422 N N . ILE A 1 296 ? 20.045 38.373 69.029 1.00 49.56 296 ILE A N 1
ATOM 2423 C CA . ILE A 1 296 ? 19.695 38.816 70.399 1.00 49.56 296 ILE A CA 1
ATOM 2424 C C . ILE A 1 296 ? 20.668 38.288 71.479 1.00 49.56 296 ILE A C 1
ATOM 2426 O O . ILE A 1 296 ? 20.567 38.688 72.633 1.00 49.56 296 ILE A O 1
ATOM 2430 N N . ASN A 1 297 ? 21.693 37.494 71.143 1.00 48.03 297 ASN A N 1
ATOM 2431 C CA . ASN A 1 297 ? 22.690 37.045 72.132 1.00 48.03 297 ASN A CA 1
ATOM 2432 C C . ASN A 1 297 ? 24.144 37.411 71.772 1.00 48.03 297 ASN A C 1
ATOM 2434 O O . ASN A 1 297 ? 24.878 36.563 71.268 1.00 48.03 297 ASN A O 1
ATOM 2438 N N . PRO A 1 298 ? 24.623 38.614 72.150 1.00 48.56 298 PRO A N 1
ATOM 2439 C CA . PRO A 1 298 ? 26.040 38.839 72.410 1.00 48.56 298 PRO A CA 1
ATOM 2440 C C . PRO A 1 298 ? 26.305 39.167 73.889 1.00 48.56 298 PRO A C 1
ATOM 2442 O O . PRO A 1 298 ? 27.195 39.953 74.205 1.00 48.56 298 PRO A O 1
ATOM 2445 N N . ILE A 1 299 ? 25.541 38.597 74.826 1.00 48.31 299 ILE A N 1
ATOM 2446 C CA . ILE A 1 299 ? 25.828 38.716 76.259 1.00 48.31 299 ILE A CA 1
ATOM 2447 C C . ILE A 1 299 ? 25.662 37.322 76.865 1.00 48.31 299 ILE A C 1
ATOM 2449 O O . ILE A 1 299 ? 24.616 36.712 76.708 1.00 48.31 299 ILE A O 1
ATOM 2453 N N . TYR A 1 300 ? 26.707 36.834 77.537 1.00 48.09 300 TYR A N 1
ATOM 2454 C CA . TYR A 1 300 ? 26.869 35.501 78.149 1.00 48.09 300 TYR A CA 1
ATOM 2455 C C . TYR A 1 300 ? 27.524 34.398 77.295 1.00 48.09 300 TYR A C 1
ATOM 2457 O O . TYR A 1 300 ? 26.955 33.340 77.062 1.00 48.09 300 TYR A O 1
ATOM 2465 N N . SER A 1 301 ? 28.823 34.560 77.012 1.00 41.25 301 SER A N 1
ATOM 2466 C CA . SER A 1 301 ? 29.772 33.438 77.147 1.00 41.25 301 SER A CA 1
ATOM 2467 C C . SER A 1 301 ? 31.162 33.909 77.616 1.00 41.25 301 SER A C 1
ATOM 2469 O O . SER A 1 301 ? 32.162 33.821 76.908 1.00 41.25 301 SER A O 1
ATOM 2471 N N . LYS A 1 302 ? 31.244 34.427 78.847 1.00 49.50 302 LYS A N 1
ATOM 2472 C CA . LYS A 1 302 ? 32.486 34.393 79.637 1.00 49.50 302 LYS A CA 1
ATOM 2473 C C . LYS A 1 302 ? 32.260 33.472 80.827 1.00 49.50 302 LYS A C 1
ATOM 2475 O O . LYS A 1 302 ? 31.715 33.908 81.837 1.00 49.50 302 LYS A O 1
ATOM 2480 N N . ARG A 1 303 ? 32.661 32.211 80.684 1.00 42.88 303 ARG A N 1
ATOM 2481 C CA . ARG A 1 303 ? 33.178 31.317 81.736 1.00 42.88 303 ARG A CA 1
ATOM 2482 C C . ARG A 1 303 ? 33.585 30.005 81.062 1.00 42.88 303 ARG A C 1
ATOM 2484 O O . ARG A 1 303 ? 32.829 29.509 80.238 1.00 42.88 303 ARG A O 1
ATOM 2491 N N . TYR A 1 304 ? 34.763 29.505 81.441 1.00 40.16 304 TYR A N 1
ATOM 2492 C CA . TYR A 1 304 ? 35.517 28.357 80.908 1.00 40.16 304 TYR A CA 1
ATOM 2493 C C . TYR A 1 304 ? 36.495 28.654 79.758 1.00 40.16 304 TYR A C 1
ATOM 2495 O O . TYR A 1 304 ? 36.327 28.189 78.636 1.00 40.16 304 TYR A O 1
ATOM 2503 N N . ALA A 1 305 ? 37.549 29.404 80.088 1.00 38.59 305 ALA A N 1
ATOM 2504 C CA . ALA A 1 305 ? 38.943 28.972 79.946 1.00 38.59 305 ALA A CA 1
ATOM 2505 C C . ALA A 1 305 ? 39.774 29.720 80.998 1.00 38.59 305 ALA A C 1
ATOM 2507 O O . ALA A 1 305 ? 39.522 30.938 81.160 1.00 38.59 305 ALA A O 1
#

Secondary structure (DSSP, 8-state):
-EE-TTT--EE--S-HHHHHHS-EE-TTT--EE-----S--EEEEEEEEEEEEEETTEEEEEEEEEEEEEETTS--EEEEEEEEEEEE-TTS-EEEEE--B--SS---S--B-TTS--EEE---HHHHHS---EEPSS----HHHHHTT--S--TTS-HHHHHHHHHH-HHHHHHHHTT-HHHHHHHHHT-GGGHHHHHHHHHHHHHTT---S-HHHHHHHHHHHHHTT--TT-HHHHS-TTHHHHHHHHHHHHHHHHHHHHHHHHHHHHHHHHHHHHHHHHHHHHHHHHHHHHTS--S------

pLDDT: mean 82.99, std 10.66, range [38.59, 96.56]

Foldseek 3Di:
DDADLAPLDDDDDPDDVCCQPVNDADPPPRDTDHDDPDPDFKDKDKFKEWEFEDDPQKTKIWIKIKMWMTGRNDHIDIDIATAKMWIAHLQLDIWMWGADADPPPDPDLPRGPRVGDGGTDDDDCSVVVDDNGHYDPDHDDHPQVVQLPDDPDCLPPDPSLLVSCSSNDSLSSVCVVLVQSQLSSVCVVVPVPCCVVCVLLVVLCSVVSNHDPHNVLLVLQSVLCVVVVHDSNDNCSSRPPDSVVSSVVSVVVVVVVVVVVVVVVVVVVVVVVVVVVVVVVVVVVVVVVVVVVVVPDPPDDPDDD

Solvent-accessible surface area (backbone atoms only — not comparable to full-atom values): 17660 Å² total; per-residue (Å²): 119,45,65,37,52,73,75,25,53,70,48,82,61,99,40,73,68,57,31,46,74,75,32,43,64,36,92,86,78,64,43,83,38,80,55,71,99,64,92,76,54,68,50,76,50,74,49,40,32,27,41,40,33,60,55,97,75,26,34,33,41,39,35,30,42,35,38,40,41,27,33,67,67,34,72,56,46,79,44,74,45,78,44,37,35,40,41,30,43,76,74,33,53,69,52,38,29,35,35,49,58,56,70,80,95,51,94,56,83,78,44,64,40,82,89,47,66,78,36,85,46,85,89,54,74,59,69,74,69,56,68,60,61,52,65,50,88,81,62,44,74,41,71,66,53,53,72,36,53,66,76,91,69,59,69,94,48,58,67,68,63,52,50,30,43,46,46,62,34,70,67,50,21,50,33,49,69,69,68,38,52,58,42,51,37,50,43,54,75,73,42,69,81,59,50,72,80,47,43,62,38,48,53,46,26,59,75,71,69,53,79,70,86,54,35,65,64,48,52,55,38,52,52,51,37,53,74,71,69,49,66,55,86,39,57,78,68,63,56,49,94,52,56,64,64,55,37,53,54,53,49,54,50,46,54,52,51,53,52,50,52,52,50,52,53,49,49,55,50,51,50,54,48,50,52,52,49,51,53,50,50,52,50,52,53,53,49,52,51,52,58,52,60,65,72,71,63,92,76,89,87,86,82,90,130

=== Feature glossary ===
Feature key, reading from the visual/contextual features back to the raw sequence:

Rendered structure images. Six rendered views show the 3D structure from the faces of a cube — i.e. along ±x, ±y, ±z. Rendering representation is drawn randomly per protein from cartoon (secondary-structure ribbons), sticks (backbone bonds), or molecular surface; coloring is either N→C rainbow (blue at the N-terminus through red at the C-terminus) or one color per chain.

Contact-map, Ramachandran, and PAE plots. The contact map is a binary N×N matrix image: pixel (i, j) is dark where Cα_i and Cα_j are within 8 Å and |i−j|>4. Because the |i−j|>4 filter removes local helical contacts, off-diagonal stripes parallel to the main diagonal indicate parallel β-sheets; stripes perpendicular to it indicate antiparallel β-sheets. The Ramachandran plot scatters every residue's (φ, ψ) pair against the sterically allowed regions. The PAE heatmap renders the predicted-aligned-error matrix.

InterPro / GO / CATH / organism. Database cross-references. InterPro integrates a dozen domain/family signature databases into unified entries with residue-range hits. GO terms attach function/process/location labels with evidence codes. CATH codes position the fold in a four-level structural taxonomy. Organism is the NCBI-taxonomy species name.

Nearest PDB structures. The Foldseek neighbor list gives the closest experimentally determined structures in the PDB, ranked by structural alignment. TM-score near 1 means near-identical fold; near 0.3 means only rough topology match. This is how one finds what a novel AlphaFold prediction most resembles in the solved-structure universe.

Predicted aligned error. PAE(i, j) answers: if I align the predicted and true structures on residue i, how far off (in Å) do 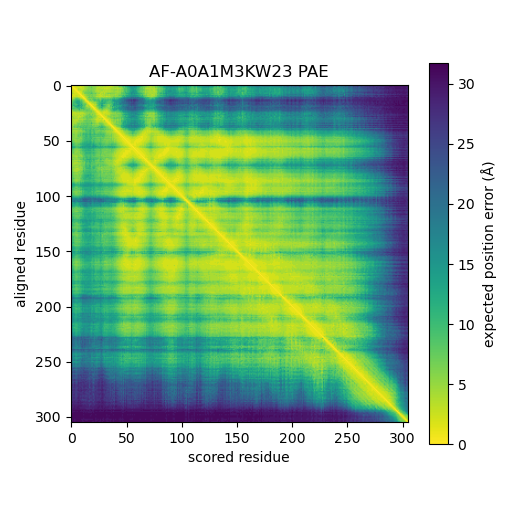I expect residue j to be? A block-diagonal PAE matrix with low values on the blocks and high values off-diagonal is the signature of a multi-domain protein with confidently predicted domains but uncertain inter-domain orientation.

Solvent-accessible surface area. Accessible surface area quantifies burial. A residue with SASA near zero is packed into the hydrophobic core; one with SASA >100 Å² sits on the surface. Computed here via the Shrake–Rupley numerical algorithm with a 1.4 Å probe.

B-factor. B-factor (Debye–Waller factor) reflects atomic displacement in the crystal lattice. It is an experimental observable (units Å²), not a prediction; low values mean the atom is pinned down, high values mean it moves or is heterogeneous across the crystal.

pLDDT. For AlphaFold models, the B-factor field carries pLDDT — the model's own estimate of local accuracy on a 0–100 scale. Regions with pLDDT<50 should be treated as essentially unmodeled; they often correspond to intrinsically disordered segments.

Backbone torsions (φ/ψ). φ (phi) and ψ (psi) are the two rotatable backbone dihedrals per residue: φ is the C(i-1)–N–Cα–C torsion, ψ is the N–Cα–C–N(i+1) torsion, both in degrees on (−180°, 180°]. α-helical residues cluster near (−60°, −45°); β-strand residues near (−120°, +130°). A Ramachandran plot is simply a scatter of (φ, ψ) for every residue.

Radius of gyration, Cα contacts, bounding box. Radius of gyration (Rg) is the root-mean-square distance of Cα atoms from their centroid — a single number for overall size and compactness. A globular domain of N residues has Rg ≈ 2.2·N^0.38 Å; an extended or disordered chain has a much larger Rg. The Cα contact count is the number of residue pairs whose Cα atoms are within 8 Å and are more than four positions apart in sequence — a standard proxy for tertiary packing density. The bounding box is the smallest axis-aligned box enclosing all Cα atoms.

Secondary structure (3-state, P-SEA). Three-state secondary structure (P-SEA) collapses the eight DSSP classes into helix (a), strand (b), and coil (c). P-SEA assigns these from Cα geometry alone — distances and angles — without requiring backbone oxygens, so it works on any Cα trace.

Secondary structure (8-state, DSSP). DSSP 8-state secondary structure assigns each residue one of H (α-helix), G (3₁₀-helix), I (π-helix), E (extended β-strand), B (isolated β-bridge), T (hydrogen-bonded turn), S (bend), or '-' (coil). The assignment is computed from backbone hydrogen-bond geometry via the Kabsch–Sander algorithm.

Foldseek 3Di. A 3Di character summarizes, for each residue, the relative orientation of the Cα frame of its nearest spatial neighbor. Because it encodes fold topology rather than chemistry, 3Di alignments detect remote structural similarity that sequence alignment misses.

mmCIF coordinates. The mmCIF block holds the 3D Cartesian coordinates of each backbone atom (N, Cα, C, O) in ångströms. mmCIF is the PDB's canonical archive format — a tagged-loop text representation of the atomic model.

Sequence. Sequence gives the chain of amino acids in standard one-letter code (A=alanine, C=cysteine, …, Y=tyrosine), read N→C. It is the only feature that is directly encoded by the gene; all structural features are derived from the folded form of this sequence.